Protein AF-A0A167G096-F1 (afdb_monomer)

Radius of gyration: 38.04 Å; Cα contacts (8 Å, |Δi|>4): 202; chains: 1; bounding box: 80×84×136 Å

Foldseek 3Di:
DVQVVLQVLLCQFAVPVPDDDDPQLSVQLVVLLVLCVVLPVPDDPQLVQQSSNLSSQVSCVVCCVPPVGDGTDCPPGSDDPVSSVVVNVVSCVSPDDVVPPDDPDPDDDDDDDDDDDDDDDDDDDDDDDDDDDDDDDDDDDDDDDDDDDDDDDDDDDDDDDDDDPDDDPPQDDDDPLADDLVLLVVLCVLVVFDPLLSVQLVVQLVVCVSVDPQSLLLSLLSSLLSCCLQPVVVCVPVVVSSVSSVVSSPPSRVDDPVSNVVSVVVNCVVPVPPPSSVVSNVVVVCPDPVCPVVPPQDDDPPRPQDLVNDCPRPVNVVVVVVVVVVVVVVVVVVPPPPPPPDDDDD

Secondary structure (DSSP, 8-state):
-HHHHHHHHHHHH-TTTTT---HHHHHHHHHHHHHHHHH-----HHHHTTHHHHHHHHHHHHHHHHH-PPPPP-TT-SS-HHHHHHHHHHHHHHSPPTT--------PPPP-PPPPPPP-------------------------------------------PPPP------PPPTTSPPHHHHHHHHHHTT--HHHHHHHHHHHHHHTTT-S-HHHHHHHHHHHHHHHH-GGGGGGHHHHHHHHHHHHGGGG---HHHHHHHHHHHHHHHTT-HHHHHHHHHHT---GGGGGGGGGS--TT--S-GGGSTTSHHHHHHHHHHHHHHHHHHHHHHS--TTS-----

Nearest PDB structures (foldseek):
  7tjk-assembly1_F  TM=3.534E-01  e=2.400E-06  Saccharomyces cerevisiae
  7tjj-assembly1_F  TM=3.561E-01  e=3.192E-06  Saccharomyces cerevisiae
  7tjf-assembly1_F  TM=5.694E-01  e=1.141E-02  Saccharomyces cerevisiae
  9bcx-assembly1_G  TM=5.633E-01  e=5.482E-02  Saccharomyces cerevisiae
  7nvu-assembly1_M  TM=3.823E-01  e=3.930E-02  Homo sapiens

pLDDT: mean 76.23, std 21.03, range [33.97, 97.44]

Sequence (346 aa):
MTSKVLENALEGLLPSVYPQFPKELISLSNSLLSQSKANVSSLKPDEEIARMTLCCHLAIERLTDSFNFPPPSTKKVPVPPKVYQNLLRLFRNALPRRGSASPVKLSAPSTPTKRPSPLKRAHLPDREGSPTPQRKKLNLNEGTRSDEGEDLNDVKSNTQGKATPSPVKRRGLAKETDPTPNDLHRIADGLQISDHAKNAVAFGYKKYNNLVKDRWGLLCGLFYVVCSRAHPELLVNQRRLENNIMSYAGDYSRMNDDKMAEWIIWADKIVADQSWIRDITVSIKRRPIGDSLRRKHSSGIGNMITFGFTFTSNRRIQMFEEWKSSIMKKIEEHKRPDSSETANDK

Mean predicted aligned error: 21.37 Å

Structure (mmCIF, N/CA/C/O backbone):
data_AF-A0A167G096-F1
#
_entry.id   AF-A0A167G096-F1
#
loop_
_atom_site.group_PDB
_atom_site.id
_atom_site.type_symbol
_atom_site.label_atom_id
_atom_site.label_alt_id
_atom_site.label_comp_id
_atom_site.label_asym_id
_atom_site.label_entity_id
_atom_site.label_seq_id
_atom_site.pdbx_PDB_ins_code
_atom_site.Cartn_x
_atom_site.Cartn_y
_atom_site.Cartn_z
_atom_site.occupancy
_atom_site.B_iso_or_equiv
_atom_site.auth_seq_id
_atom_site.auth_comp_id
_atom_site.auth_asym_id
_atom_site.auth_atom_id
_atom_site.pdbx_PDB_model_num
ATOM 1 N N . MET A 1 1 ? -35.420 -8.714 30.524 1.00 47.91 1 MET A N 1
ATOM 2 C CA . MET A 1 1 ? -35.183 -7.269 30.285 1.00 47.91 1 MET A CA 1
ATOM 3 C C . MET A 1 1 ? -34.378 -6.961 29.015 1.00 47.91 1 MET A C 1
ATOM 5 O O . MET A 1 1 ? -34.479 -5.841 28.540 1.00 47.91 1 MET A O 1
ATOM 9 N N . THR A 1 2 ? -33.620 -7.895 28.421 1.00 62.81 2 THR A N 1
ATOM 10 C CA . THR A 1 2 ? -32.810 -7.611 27.214 1.00 62.81 2 THR A CA 1
ATOM 11 C C . THR A 1 2 ? -33.601 -7.421 25.913 1.00 62.81 2 THR A C 1
ATOM 13 O O . THR A 1 2 ? -33.104 -6.731 25.029 1.00 62.81 2 THR A O 1
ATOM 16 N N . SER A 1 3 ? -34.809 -7.987 25.783 1.00 74.62 3 SER A N 1
ATOM 17 C CA . SER A 1 3 ? -35.587 -7.973 24.529 1.00 74.62 3 SER A CA 1
ATOM 18 C C . SER A 1 3 ? -35.922 -6.565 24.032 1.00 74.62 3 SER A C 1
ATOM 20 O O . SER A 1 3 ? -35.535 -6.227 22.922 1.00 74.62 3 SER A O 1
ATOM 22 N N . LYS A 1 4 ? -36.516 -5.705 24.872 1.00 83.00 4 LYS A N 1
ATOM 23 C CA . LYS A 1 4 ? -36.890 -4.329 24.483 1.00 83.00 4 LYS A CA 1
ATOM 24 C C . LYS A 1 4 ? -35.694 -3.491 24.008 1.00 83.00 4 LYS A C 1
ATOM 26 O O . LYS A 1 4 ? -35.790 -2.757 23.035 1.00 83.00 4 LYS A O 1
ATOM 31 N N . VAL A 1 5 ? -34.536 -3.623 24.662 1.00 86.25 5 VAL A N 1
ATOM 32 C CA . VAL A 1 5 ? -33.305 -2.907 24.261 1.00 86.25 5 VAL A CA 1
ATOM 33 C C . VAL A 1 5 ? -32.787 -3.405 22.905 1.00 86.25 5 VAL A C 1
ATOM 35 O O . VAL A 1 5 ? -32.247 -2.631 22.117 1.00 86.25 5 VAL A O 1
ATOM 38 N N . LEU A 1 6 ? -32.963 -4.697 22.626 1.00 89.31 6 LEU A N 1
ATOM 39 C CA . LEU A 1 6 ? -32.588 -5.328 21.364 1.00 89.31 6 LEU A CA 1
ATOM 40 C C . LEU A 1 6 ? -33.563 -4.952 20.235 1.00 89.31 6 LEU A C 1
ATOM 42 O O . LEU A 1 6 ? -33.116 -4.646 19.134 1.00 89.31 6 LEU A O 1
ATOM 46 N N . GLU A 1 7 ? -34.866 -4.895 20.512 1.00 88.75 7 GLU A N 1
ATOM 47 C CA . GLU A 1 7 ? -35.903 -4.412 19.587 1.00 88.75 7 GLU A CA 1
ATOM 48 C C . GLU A 1 7 ? -35.640 -2.956 19.164 1.00 88.75 7 GLU A C 1
ATOM 50 O O . GLU A 1 7 ? -35.588 -2.680 17.968 1.00 88.75 7 GLU A O 1
ATOM 55 N N . ASN A 1 8 ? -35.322 -2.060 20.108 1.00 89.12 8 ASN A N 1
ATOM 56 C CA . ASN A 1 8 ? -34.920 -0.678 19.802 1.00 89.12 8 ASN A CA 1
ATOM 57 C C . ASN A 1 8 ? -33.652 -0.614 18.919 1.00 89.12 8 ASN A C 1
ATOM 59 O O . ASN A 1 8 ? -33.522 0.247 18.046 1.00 89.12 8 ASN A O 1
ATOM 63 N N . ALA A 1 9 ? -32.693 -1.526 19.127 1.00 89.75 9 ALA A N 1
ATOM 64 C CA . ALA A 1 9 ? -31.489 -1.612 18.298 1.00 89.75 9 ALA A CA 1
ATOM 65 C C . ALA A 1 9 ? -31.781 -2.153 16.884 1.00 89.75 9 ALA A C 1
ATOM 67 O O . ALA A 1 9 ? -31.138 -1.718 15.928 1.00 89.75 9 ALA A O 1
ATOM 68 N N . LEU A 1 10 ? -32.751 -3.064 16.738 1.00 90.38 10 LEU A N 1
ATOM 69 C CA . LEU A 1 10 ? -33.236 -3.551 15.443 1.00 90.38 10 LEU A CA 1
ATOM 70 C C . LEU A 1 10 ? -34.020 -2.472 14.687 1.00 90.38 10 LEU A C 1
ATOM 72 O O . LEU A 1 10 ? -33.768 -2.286 13.501 1.00 90.38 10 LEU A O 1
ATOM 76 N N . GLU A 1 11 ? -34.884 -1.708 15.358 1.00 90.00 11 GLU A N 1
ATOM 77 C CA . GLU A 1 11 ? -35.600 -0.557 14.781 1.00 90.00 11 GLU A CA 1
ATOM 78 C C . GLU A 1 11 ? -34.628 0.485 14.200 1.00 90.00 11 GLU A C 1
ATOM 80 O O . GLU A 1 11 ? -34.844 1.030 13.117 1.00 90.00 11 GLU A O 1
ATOM 85 N N . GLY A 1 12 ? -33.496 0.713 14.876 1.00 86.94 12 GLY A N 1
ATOM 86 C CA . GLY A 1 12 ? -32.440 1.596 14.383 1.00 86.94 12 GLY A CA 1
ATOM 87 C C . GLY A 1 12 ? -31.763 1.133 13.084 1.00 86.94 12 GLY A C 1
ATOM 88 O O . GLY A 1 12 ? -31.284 1.979 12.326 1.00 86.94 12 GLY A O 1
ATOM 89 N N . LEU A 1 13 ? -31.735 -0.180 12.821 1.00 89.50 13 LEU A N 1
ATOM 90 C CA . LEU A 1 13 ? -31.113 -0.799 11.641 1.00 89.50 13 LEU A CA 1
ATOM 91 C C . LEU A 1 13 ? -32.116 -1.073 10.507 1.00 89.50 13 LEU A C 1
ATOM 93 O O . LEU A 1 13 ? -31.768 -0.904 9.339 1.00 89.50 13 LEU A O 1
ATOM 97 N N . LEU A 1 14 ? -33.339 -1.491 10.846 1.00 88.25 14 LEU A N 1
ATOM 98 C CA . LEU A 1 14 ? -34.411 -1.906 9.933 1.00 88.25 14 LEU A CA 1
ATOM 99 C C . LEU A 1 14 ? -35.733 -1.170 10.242 1.00 88.25 14 LEU A C 1
ATOM 101 O O . LEU A 1 14 ? -36.733 -1.811 10.578 1.00 88.25 14 LEU A O 1
ATOM 105 N N . PRO A 1 15 ? -35.785 0.168 10.094 1.00 83.94 15 PRO A N 1
ATOM 106 C CA . PRO A 1 15 ? -37.003 0.938 10.357 1.00 83.94 15 PRO A CA 1
ATOM 107 C C . PRO A 1 15 ? -38.172 0.562 9.429 1.00 83.94 15 PRO A C 1
ATOM 109 O O . PRO A 1 15 ? -39.320 0.812 9.770 1.00 83.94 15 PRO A O 1
ATOM 112 N N . SER A 1 16 ? -37.902 -0.059 8.275 1.00 80.81 16 SER A N 1
ATOM 113 C CA . SER A 1 16 ? -38.911 -0.518 7.310 1.00 80.81 16 SER A CA 1
ATOM 114 C C . SER A 1 16 ? -39.564 -1.868 7.644 1.00 80.81 16 SER A C 1
ATOM 116 O O . SER A 1 16 ? -40.521 -2.242 6.977 1.00 80.81 16 SER A O 1
ATOM 118 N N . VAL A 1 17 ? -39.043 -2.613 8.628 1.00 76.62 17 VAL A N 1
ATOM 119 C CA . VAL A 1 17 ? -39.556 -3.942 9.044 1.00 76.62 17 VAL A CA 1
ATOM 120 C C . VAL A 1 17 ? -40.306 -3.861 10.389 1.00 76.62 17 VAL A C 1
ATOM 122 O O . VAL A 1 17 ? -40.983 -4.797 10.809 1.00 76.62 17 VAL A O 1
ATOM 125 N N . TYR A 1 18 ? -40.217 -2.717 11.066 1.00 73.25 18 TYR A N 1
ATOM 126 C CA . TYR A 1 18 ? -41.012 -2.382 12.245 1.00 73.25 18 TYR A CA 1
ATOM 127 C C . TYR A 1 18 ? -42.517 -2.336 11.875 1.00 73.25 18 TYR A C 1
ATOM 129 O O . TYR A 1 18 ? -42.832 -1.836 10.794 1.00 73.25 18 TYR A O 1
ATOM 137 N N . PRO A 1 19 ? -43.465 -2.835 12.704 1.00 67.50 19 PRO A N 1
ATOM 138 C CA . PRO A 1 19 ? -43.372 -3.028 14.158 1.00 67.50 19 PRO A CA 1
ATOM 139 C C . PRO A 1 19 ? -43.146 -4.461 14.671 1.00 67.50 19 PRO A C 1
ATOM 141 O O . PRO A 1 19 ? -43.091 -4.645 15.884 1.00 67.50 19 PRO A O 1
ATOM 144 N N . GLN A 1 20 ? -43.038 -5.485 13.816 1.00 79.25 20 GLN A N 1
ATOM 145 C CA . GLN A 1 20 ? -42.926 -6.880 14.275 1.00 79.25 20 GLN A CA 1
ATOM 146 C C . GLN A 1 20 ? -41.722 -7.600 13.660 1.00 79.25 20 GLN A C 1
ATOM 148 O O . GLN A 1 20 ? -41.760 -8.068 12.525 1.00 79.25 20 GLN A O 1
ATOM 153 N N . PHE A 1 21 ? -40.653 -7.746 14.447 1.00 84.88 21 PHE A N 1
ATOM 154 C CA . PHE A 1 21 ? -39.490 -8.539 14.053 1.00 84.88 21 PHE A CA 1
ATOM 155 C C . PHE A 1 21 ? -39.750 -10.046 14.235 1.00 84.88 21 PHE A C 1
ATOM 157 O O . PHE A 1 21 ? -40.292 -10.449 15.270 1.00 84.88 21 PHE A O 1
ATOM 164 N N . PRO A 1 22 ? -39.312 -10.912 13.298 1.00 88.25 22 PRO A N 1
ATOM 165 C CA . PRO A 1 22 ? -39.408 -12.359 13.466 1.00 88.25 22 PRO A CA 1
ATOM 166 C C . PRO A 1 22 ? -38.726 -12.840 14.755 1.00 88.25 22 PRO A C 1
ATOM 168 O O . PRO A 1 22 ? -37.596 -12.450 15.063 1.00 88.25 22 PRO A O 1
ATOM 171 N N . LYS A 1 23 ? -39.382 -13.747 15.492 1.00 88.56 23 LYS A N 1
ATOM 172 C CA . LYS A 1 23 ? -38.855 -14.306 16.755 1.00 88.56 23 LYS A CA 1
ATOM 173 C C . LYS A 1 23 ? -37.476 -14.957 16.577 1.00 88.56 23 LYS A C 1
ATOM 175 O O . LYS A 1 23 ? -36.647 -14.903 17.483 1.00 88.56 23 LYS A O 1
ATOM 180 N N . GLU A 1 24 ? -37.207 -15.516 15.398 1.00 90.75 24 GLU A N 1
ATOM 181 C CA . GLU A 1 24 ? -35.908 -16.082 15.020 1.00 90.75 24 GLU A CA 1
ATOM 182 C C . GLU A 1 24 ? -34.786 -15.036 14.996 1.00 90.75 24 GLU A C 1
ATOM 184 O O . GLU A 1 24 ? -33.708 -15.290 15.531 1.00 90.75 24 GLU A O 1
ATOM 189 N N . LEU A 1 25 ? -35.046 -13.836 14.462 1.00 91.44 25 LEU A N 1
ATOM 190 C CA . LEU A 1 25 ? -34.079 -12.736 14.423 1.00 91.44 25 LEU A CA 1
ATOM 191 C C . LEU A 1 25 ? -33.728 -12.255 15.839 1.00 91.44 25 LEU A C 1
ATOM 193 O O . LEU A 1 25 ? -32.553 -12.052 16.155 1.00 91.44 25 LEU A O 1
ATOM 197 N N . ILE A 1 26 ? -34.732 -12.137 16.713 1.00 91.94 26 ILE A N 1
ATOM 198 C CA . ILE A 1 26 ? -34.551 -11.782 18.130 1.00 91.94 26 ILE A CA 1
ATOM 199 C C . ILE A 1 26 ? -33.756 -12.877 18.864 1.00 91.94 26 ILE A C 1
ATOM 201 O O . ILE A 1 26 ? -32.821 -12.575 19.611 1.00 91.94 26 ILE A O 1
ATOM 205 N N . SER A 1 27 ? -34.081 -14.153 18.632 1.00 92.81 27 SER A N 1
ATOM 206 C CA . SER A 1 27 ? -33.383 -15.303 19.226 1.00 92.81 27 SER A CA 1
ATOM 207 C C . SER A 1 27 ? -31.914 -15.377 18.783 1.00 92.81 27 SER A C 1
ATOM 209 O O . SER A 1 27 ? -31.007 -15.454 19.619 1.00 92.81 27 SER A O 1
ATOM 211 N N . LEU A 1 28 ? -31.652 -15.251 17.477 1.00 92.88 28 LEU A N 1
ATOM 212 C CA . LEU A 1 28 ? -30.303 -15.248 16.911 1.00 92.88 28 LEU A CA 1
ATOM 213 C C . LEU A 1 28 ? -29.471 -14.072 17.438 1.00 92.88 28 LEU A C 1
ATOM 215 O O . LEU A 1 28 ? -28.319 -14.269 17.828 1.00 92.88 28 LEU A O 1
ATOM 219 N N . SER A 1 29 ? -30.056 -12.875 17.511 1.00 94.25 29 SER A N 1
ATOM 220 C CA . SER A 1 29 ? -29.389 -11.675 18.033 1.00 94.25 29 SER A CA 1
ATOM 221 C C . SER A 1 29 ? -28.999 -11.832 19.509 1.00 94.25 29 SER A C 1
ATOM 223 O O . SER A 1 29 ? -27.863 -11.524 19.874 1.00 94.25 29 SER A O 1
ATOM 225 N N . ASN A 1 30 ? -29.881 -12.390 20.352 1.00 94.06 30 ASN A N 1
ATOM 226 C CA . ASN A 1 30 ? -29.552 -12.723 21.746 1.00 94.06 30 ASN A CA 1
ATOM 227 C C . ASN A 1 30 ? -28.445 -13.791 21.838 1.00 94.06 30 ASN A C 1
ATOM 229 O O . ASN A 1 30 ? -27.534 -13.670 22.659 1.00 94.06 30 ASN A O 1
ATOM 233 N N . SER A 1 31 ? -28.485 -14.821 20.986 1.00 93.94 31 SER A N 1
ATOM 234 C CA . SER A 1 31 ? -27.456 -15.868 20.951 1.00 93.94 31 SER A CA 1
ATOM 235 C C . SER A 1 31 ? -26.079 -15.306 20.574 1.00 93.94 31 SER A C 1
ATOM 237 O O . SER A 1 31 ? -25.082 -15.621 21.229 1.00 93.94 31 SER A O 1
ATOM 239 N N . LEU A 1 32 ? -26.020 -14.430 19.565 1.00 94.94 32 LEU A N 1
ATOM 240 C CA . LEU A 1 32 ? -24.797 -13.738 19.153 1.00 94.94 32 LEU A CA 1
ATOM 241 C C . LEU A 1 32 ? -24.290 -12.776 20.229 1.00 94.94 32 LEU A C 1
ATOM 243 O O . LEU A 1 32 ? -23.089 -12.754 20.490 1.00 94.94 32 LEU A O 1
ATOM 247 N N . LEU A 1 33 ? -25.179 -12.041 20.905 1.00 94.94 33 LEU A N 1
ATOM 248 C CA . LEU A 1 33 ? -24.806 -11.161 22.011 1.00 94.94 33 LEU A CA 1
ATOM 249 C C . LEU A 1 33 ? -24.127 -11.941 23.143 1.00 94.94 33 LEU A C 1
ATOM 251 O O . LEU A 1 33 ? -23.044 -11.549 23.583 1.00 94.94 33 LEU A O 1
ATOM 255 N N . SER A 1 34 ? -24.718 -13.059 23.571 1.00 93.56 34 SER A N 1
ATOM 256 C CA . SER A 1 34 ? -24.151 -13.926 24.610 1.00 93.56 34 SER A CA 1
ATOM 257 C C . SER A 1 34 ? -22.797 -14.512 24.198 1.00 93.56 34 SER A C 1
ATOM 259 O O . SER A 1 34 ? -21.844 -14.439 24.971 1.00 93.56 34 SER A O 1
ATOM 261 N N . GLN A 1 35 ? -22.668 -15.007 22.961 1.00 94.62 35 GLN A N 1
ATOM 262 C CA . GLN A 1 35 ? -21.388 -15.497 22.428 1.00 94.62 35 GLN A CA 1
ATOM 263 C C . GLN A 1 35 ? -20.332 -14.383 22.337 1.00 94.62 35 GLN A C 1
ATOM 265 O O . GLN A 1 35 ? -19.160 -14.616 22.634 1.00 94.62 35 GLN A O 1
ATOM 270 N N . SER A 1 36 ? -20.730 -13.155 21.981 1.00 95.50 36 SER A N 1
ATOM 271 C CA . SER A 1 36 ? -19.802 -12.025 21.860 1.00 95.50 36 SER A CA 1
ATOM 272 C C . SER A 1 36 ? -19.111 -11.697 23.183 1.00 95.50 36 SER A C 1
ATOM 274 O O . SER A 1 36 ? -17.942 -11.326 23.170 1.00 95.50 36 SER A O 1
ATOM 276 N N . LYS A 1 37 ? -19.794 -11.846 24.327 1.00 93.50 37 LYS A N 1
ATOM 277 C CA . LYS A 1 37 ? -19.218 -11.530 25.645 1.00 93.50 37 LYS A CA 1
ATOM 278 C C . LYS A 1 37 ? -18.050 -12.451 26.005 1.00 93.50 37 LYS A C 1
ATOM 280 O O . LYS A 1 37 ? -17.101 -11.995 26.631 1.00 93.50 37 LYS A O 1
ATOM 285 N N . ALA A 1 38 ? -18.103 -13.713 25.574 1.00 92.19 38 ALA A N 1
ATOM 286 C CA . ALA A 1 38 ? -17.019 -14.675 25.762 1.00 92.19 38 ALA A CA 1
ATOM 287 C C . ALA A 1 38 ? -15.916 -14.527 24.698 1.00 92.19 38 ALA A C 1
ATOM 289 O O . ALA A 1 38 ? -14.737 -14.467 25.035 1.00 92.19 38 ALA A O 1
ATOM 290 N N . ASN A 1 39 ? -16.292 -14.429 23.417 1.00 92.06 39 ASN A N 1
ATOM 291 C CA . ASN A 1 39 ? -15.338 -14.464 22.299 1.00 92.06 39 ASN A CA 1
ATOM 292 C C . ASN A 1 39 ? -14.700 -13.099 21.977 1.00 92.06 39 ASN A C 1
ATOM 294 O O . ASN A 1 39 ? -13.680 -13.036 21.297 1.00 92.06 39 ASN A O 1
ATOM 298 N N . VAL A 1 40 ? -15.317 -12.003 22.424 1.00 92.25 40 VAL A N 1
ATOM 299 C CA . VAL A 1 40 ? -14.900 -10.615 22.183 1.00 92.25 40 VAL A CA 1
ATOM 300 C C . VAL A 1 40 ? -14.951 -9.859 23.512 1.00 92.25 40 VAL A C 1
ATOM 302 O O . VAL A 1 40 ? -15.803 -9.000 23.736 1.00 92.25 40 VAL A O 1
ATOM 305 N N . SER A 1 41 ? -14.058 -10.215 24.433 1.00 85.25 41 SER A N 1
ATOM 306 C CA . SER A 1 41 ? -13.963 -9.610 25.771 1.00 85.25 41 SER A CA 1
ATOM 307 C C . SER A 1 41 ? -13.127 -8.321 25.814 1.00 85.25 41 SER A C 1
ATOM 309 O O . SER A 1 41 ? -13.200 -7.580 26.788 1.00 85.25 41 SER A O 1
ATOM 311 N N . SER A 1 42 ? -12.354 -8.020 24.765 1.00 86.81 42 SER A N 1
ATOM 312 C CA . SER A 1 42 ? -11.355 -6.939 24.740 1.00 86.81 42 SER A CA 1
ATOM 313 C C . SER A 1 42 ? -11.822 -5.648 24.040 1.00 86.81 42 SER A C 1
ATOM 315 O O . SER A 1 42 ? -11.060 -5.071 23.260 1.00 86.81 42 SER A O 1
ATOM 317 N N . LEU A 1 43 ? -13.070 -5.216 24.247 1.00 90.94 43 LEU A N 1
ATOM 318 C CA . LEU A 1 43 ? -13.562 -3.932 23.717 1.00 90.94 43 LEU A CA 1
ATOM 319 C C . LEU A 1 43 ? -13.279 -2.784 24.686 1.00 90.94 43 LEU A C 1
ATOM 321 O O . LEU A 1 43 ? -13.235 -2.977 25.901 1.00 90.94 43 LEU A O 1
ATOM 325 N N . LYS A 1 44 ? -13.119 -1.570 24.151 1.00 92.56 44 LYS A N 1
ATOM 326 C CA . LYS A 1 44 ? -13.103 -0.356 24.984 1.00 92.56 44 LYS A CA 1
ATOM 327 C C . LYS A 1 44 ? -14.517 -0.015 25.476 1.00 92.56 44 LYS A C 1
ATOM 329 O O . LYS A 1 44 ? -15.472 -0.346 24.775 1.00 92.56 44 LYS A O 1
ATOM 334 N N . PRO A 1 45 ? -14.678 0.724 26.591 1.00 92.06 45 PRO A N 1
ATOM 335 C CA . P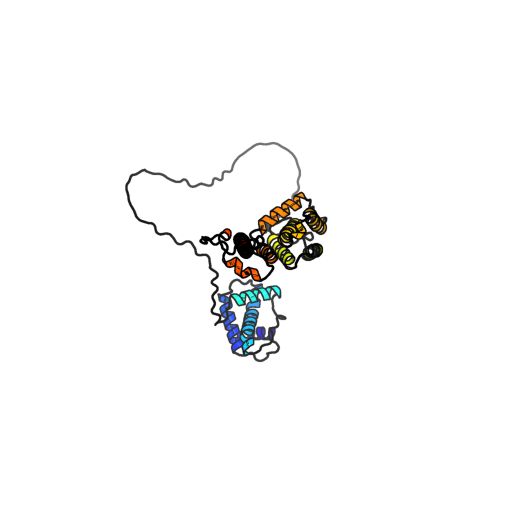RO A 1 45 ? -15.990 1.202 27.044 1.00 92.06 45 PRO A CA 1
ATOM 336 C C . PRO A 1 45 ? -16.791 1.924 25.943 1.00 92.06 45 PRO A C 1
ATOM 338 O O . PRO A 1 45 ? -17.960 1.617 25.730 1.00 92.06 45 PRO A O 1
ATOM 341 N N . ASP A 1 46 ? -16.129 2.784 25.163 1.00 90.00 46 ASP A N 1
ATOM 342 C CA . ASP A 1 46 ? -16.734 3.537 24.048 1.00 90.00 46 ASP A CA 1
ATOM 343 C C . ASP A 1 46 ? -17.128 2.657 22.842 1.00 90.00 46 ASP A C 1
ATOM 345 O O . ASP A 1 46 ? -17.870 3.083 21.961 1.00 90.00 46 ASP A O 1
ATOM 349 N N . GLU A 1 47 ? -16.605 1.431 22.765 1.00 93.06 47 GLU A N 1
ATOM 350 C CA . GLU A 1 47 ? -16.904 0.449 21.714 1.00 93.06 47 GLU A CA 1
ATOM 351 C C . GLU A 1 47 ? -17.975 -0.555 22.191 1.00 93.06 47 GLU A C 1
ATOM 353 O O . GLU A 1 47 ? -18.776 -1.047 21.393 1.00 93.06 47 GLU A O 1
ATOM 358 N N . GLU A 1 48 ? -18.032 -0.815 23.501 1.00 93.19 48 GLU A N 1
ATOM 359 C CA . GLU A 1 48 ? -18.967 -1.729 24.168 1.00 93.19 48 GLU A CA 1
ATOM 360 C C . GLU A 1 48 ? -20.434 -1.319 23.954 1.00 93.19 48 GLU A C 1
ATOM 362 O O . GLU A 1 48 ? -21.287 -2.175 23.707 1.00 93.19 48 GLU A O 1
ATOM 367 N N . ILE A 1 49 ? -20.721 -0.011 23.931 1.00 91.94 49 ILE A N 1
ATOM 368 C CA . ILE A 1 49 ? -22.060 0.539 23.644 1.00 91.94 49 ILE A CA 1
ATOM 369 C C . ILE A 1 49 ? -22.610 0.111 22.270 1.00 91.94 49 ILE A C 1
ATOM 371 O O . ILE A 1 49 ? -23.823 0.038 22.085 1.00 91.94 49 ILE A O 1
ATOM 375 N N . ALA A 1 50 ? -21.741 -0.222 21.308 1.00 93.75 50 ALA A N 1
ATOM 376 C CA . ALA A 1 50 ? -22.139 -0.671 19.974 1.00 93.75 50 ALA A CA 1
ATOM 377 C C . ALA A 1 50 ? -22.339 -2.195 19.866 1.00 93.75 50 ALA A C 1
ATOM 379 O O . ALA A 1 50 ? -22.872 -2.666 18.856 1.00 93.75 50 ALA A O 1
ATOM 380 N N . ARG A 1 51 ? -21.943 -2.984 20.881 1.00 94.56 51 ARG A N 1
ATOM 381 C CA . ARG A 1 51 ? -21.974 -4.462 20.861 1.00 94.56 51 ARG A CA 1
ATOM 382 C C . ARG A 1 51 ? -23.353 -5.017 20.500 1.00 94.56 51 ARG A C 1
ATOM 384 O O . ARG A 1 51 ? -23.439 -5.945 19.696 1.00 94.56 51 ARG A O 1
ATOM 391 N N . MET A 1 52 ? -24.423 -4.444 21.058 1.00 94.12 52 MET A N 1
ATOM 392 C CA . MET A 1 52 ? -25.806 -4.855 20.775 1.00 94.12 52 MET A CA 1
ATOM 393 C C . MET A 1 52 ? -26.142 -4.673 19.289 1.00 94.12 52 MET A C 1
ATOM 395 O O . MET A 1 52 ? -26.526 -5.627 18.612 1.00 94.12 52 MET A O 1
ATOM 399 N N . THR A 1 53 ? -25.929 -3.467 18.761 1.00 94.00 53 THR A N 1
ATOM 400 C CA . THR A 1 53 ? -26.207 -3.103 17.365 1.00 94.00 53 THR A CA 1
ATOM 401 C C . THR A 1 53 ? -25.359 -3.909 16.377 1.00 94.00 53 THR A C 1
ATOM 403 O O . THR A 1 53 ? -25.844 -4.279 15.312 1.00 94.00 53 THR A O 1
ATOM 406 N N . LEU A 1 54 ? -24.109 -4.235 16.724 1.00 95.12 54 LEU A N 1
ATOM 407 C CA . LEU A 1 54 ? -23.239 -5.113 15.932 1.00 95.12 54 LEU A CA 1
ATOM 408 C C . LEU A 1 54 ? -23.766 -6.556 15.875 1.00 95.12 54 LEU A C 1
ATOM 410 O O . LEU A 1 54 ? -23.802 -7.150 14.798 1.00 95.12 54 LEU A O 1
ATOM 414 N N . CYS A 1 55 ? -24.217 -7.111 17.005 1.00 94.81 55 CYS A N 1
ATOM 415 C CA . CYS A 1 55 ? -24.823 -8.448 17.040 1.00 94.81 55 CYS A CA 1
ATOM 416 C C . CYS A 1 55 ? -26.134 -8.502 16.243 1.00 94.81 55 CYS A C 1
ATOM 418 O O . CYS A 1 55 ? -26.362 -9.474 15.526 1.00 94.81 55 CYS A O 1
ATOM 420 N N . CYS A 1 56 ? -26.953 -7.448 16.316 1.00 94.19 56 CYS A N 1
ATOM 421 C CA . CYS A 1 56 ? -28.181 -7.319 15.529 1.00 94.19 56 CYS A CA 1
ATOM 422 C C . CYS A 1 56 ? -27.883 -7.239 14.022 1.00 94.19 56 CYS A C 1
ATOM 424 O O . CYS A 1 56 ? -28.472 -7.982 13.245 1.00 94.19 56 CYS A O 1
ATOM 426 N N . HIS A 1 57 ? -26.914 -6.415 13.602 1.00 94.75 57 HIS A N 1
ATOM 427 C CA . HIS A 1 57 ? -26.471 -6.331 12.202 1.00 94.75 57 HIS A CA 1
ATOM 428 C C . HIS A 1 57 ? -26.018 -7.698 11.674 1.00 94.75 57 HIS A C 1
ATOM 430 O O . HIS A 1 57 ? -26.444 -8.120 10.602 1.00 94.75 57 HIS A O 1
ATOM 436 N N . LEU A 1 58 ? -25.198 -8.419 12.446 1.00 94.56 58 LEU A N 1
ATOM 437 C CA . LEU A 1 58 ? -24.710 -9.745 12.066 1.00 94.56 58 LEU A CA 1
ATOM 438 C C . LEU A 1 58 ? -25.828 -10.805 12.041 1.00 94.56 58 LEU A C 1
ATOM 440 O O . LEU A 1 58 ? -25.747 -11.757 11.268 1.00 94.56 58 LEU A O 1
ATOM 444 N N . ALA A 1 59 ? -26.870 -10.662 12.866 1.00 93.75 59 ALA A N 1
ATOM 445 C CA . ALA A 1 59 ? -28.052 -11.520 12.814 1.00 93.75 59 ALA A CA 1
ATOM 446 C C . ALA A 1 59 ? -28.879 -11.270 11.543 1.00 93.75 59 ALA A C 1
ATOM 448 O O . ALA A 1 59 ? -29.270 -12.235 10.890 1.00 93.75 59 ALA A O 1
ATOM 449 N N . ILE A 1 60 ? -29.077 -9.999 11.168 1.00 92.88 60 ILE A N 1
ATOM 450 C CA . ILE A 1 60 ? -29.745 -9.598 9.920 1.00 92.88 60 ILE A CA 1
ATOM 451 C C . ILE A 1 60 ? -28.981 -10.174 8.724 1.00 92.88 60 ILE A C 1
ATOM 453 O O . ILE A 1 60 ? -29.560 -10.942 7.968 1.00 92.88 60 ILE A O 1
ATOM 457 N N . GLU A 1 61 ? -27.673 -9.910 8.619 1.00 92.50 61 GLU A N 1
ATOM 458 C CA . GLU A 1 61 ? -26.798 -10.392 7.533 1.00 92.50 61 GLU A CA 1
ATOM 459 C C . GLU A 1 61 ? -26.854 -11.920 7.345 1.00 92.50 61 GLU A C 1
ATOM 461 O O . GLU A 1 61 ? -26.755 -12.423 6.232 1.00 92.50 61 GLU A O 1
ATOM 466 N N . ARG A 1 62 ? -27.045 -12.683 8.430 1.00 91.94 62 ARG A N 1
ATOM 467 C CA . ARG A 1 62 ? -27.161 -14.152 8.386 1.00 91.94 62 ARG A CA 1
ATOM 468 C C . ARG A 1 62 ? -28.538 -14.669 7.978 1.00 91.94 62 ARG A C 1
ATOM 470 O O . ARG A 1 62 ? -28.622 -15.853 7.649 1.00 91.94 62 ARG A O 1
ATOM 477 N N . LEU A 1 63 ? -29.574 -13.841 8.082 1.00 90.06 63 LEU A N 1
ATOM 478 C CA . LEU A 1 63 ? -30.974 -14.169 7.802 1.00 90.06 63 LEU A CA 1
ATOM 479 C C . LEU A 1 63 ? -31.517 -13.443 6.560 1.00 90.06 63 LEU A C 1
ATOM 481 O O . LEU A 1 63 ? -32.641 -13.724 6.149 1.00 90.06 63 LEU A O 1
ATOM 485 N N . THR A 1 64 ? -30.727 -12.562 5.934 1.00 89.06 64 THR A N 1
ATOM 486 C CA . THR A 1 64 ? -31.044 -11.919 4.650 1.00 89.06 64 THR A CA 1
ATOM 487 C C . THR A 1 64 ? -31.436 -12.953 3.594 1.00 89.06 64 THR A C 1
ATOM 489 O O . THR A 1 64 ? -32.469 -12.777 2.960 1.00 89.06 64 THR A O 1
ATOM 492 N N . ASP A 1 65 ? -30.702 -14.067 3.484 1.00 82.62 65 ASP A N 1
ATOM 493 C CA . ASP A 1 65 ? -31.006 -15.161 2.543 1.00 82.62 65 ASP A CA 1
ATOM 494 C C . ASP A 1 65 ? -32.401 -15.785 2.760 1.00 82.62 65 ASP A C 1
ATOM 496 O O . ASP A 1 65 ? -33.019 -16.270 1.818 1.00 82.62 65 ASP A O 1
ATOM 500 N N . SER A 1 66 ? -32.883 -15.817 4.009 1.00 85.69 66 SER A N 1
ATOM 501 C CA . SER A 1 66 ? -34.106 -16.534 4.405 1.00 85.69 66 SER A CA 1
ATOM 502 C C . SER A 1 66 ? -35.352 -15.648 4.430 1.00 85.69 66 SER A C 1
ATOM 504 O O . SER A 1 66 ? -36.449 -16.137 4.183 1.00 85.69 66 SER A O 1
ATOM 506 N N . PHE A 1 67 ? -35.191 -14.358 4.735 1.00 84.31 67 PHE A N 1
ATOM 507 C CA . PHE A 1 67 ? -36.297 -13.410 4.932 1.00 84.31 67 PHE A CA 1
ATOM 508 C C . PHE A 1 67 ? -36.239 -12.184 4.004 1.00 84.31 67 PHE A C 1
ATOM 510 O O . PHE A 1 67 ? -37.079 -11.296 4.121 1.00 84.31 67 PHE A O 1
ATOM 517 N N . ASN A 1 68 ? -35.258 -12.118 3.095 1.00 83.88 68 ASN A N 1
ATOM 518 C CA . ASN A 1 68 ? -35.050 -11.026 2.137 1.00 83.88 68 ASN A CA 1
ATOM 519 C C . ASN A 1 68 ? -35.043 -9.624 2.788 1.00 83.88 68 ASN A C 1
ATOM 521 O O . ASN A 1 68 ? -35.675 -8.680 2.311 1.00 83.88 68 ASN A O 1
ATOM 525 N N . PHE A 1 69 ? -34.354 -9.493 3.929 1.00 85.69 69 PHE A N 1
ATOM 526 C CA . PHE A 1 69 ? -34.255 -8.218 4.643 1.00 85.69 69 PHE A CA 1
ATOM 527 C C . PHE A 1 69 ? -33.507 -7.157 3.817 1.00 85.69 69 PHE A C 1
ATOM 529 O O . PHE A 1 69 ? -32.469 -7.470 3.225 1.00 85.69 69 PHE A O 1
ATOM 536 N N . PRO A 1 70 ? -33.949 -5.884 3.836 1.00 83.31 70 PRO A N 1
ATOM 537 C CA . PRO A 1 70 ? -33.213 -4.803 3.193 1.00 83.31 70 PRO A CA 1
ATOM 538 C C . PRO A 1 70 ? -31.866 -4.547 3.901 1.00 83.31 70 PRO A C 1
ATOM 540 O O . PRO A 1 70 ? -31.706 -4.901 5.074 1.00 83.31 70 PRO A O 1
ATOM 543 N N . PRO A 1 71 ? -30.889 -3.906 3.228 1.00 83.56 71 PRO A N 1
ATOM 544 C CA . PRO A 1 71 ? -29.581 -3.631 3.817 1.00 83.56 71 PRO A CA 1
ATOM 545 C C . PRO A 1 71 ? -29.680 -2.828 5.132 1.00 83.56 71 PRO A C 1
ATOM 547 O O . PRO A 1 71 ? -30.337 -1.783 5.154 1.00 83.56 71 PRO A O 1
ATOM 550 N N . PRO A 1 72 ? -29.020 -3.263 6.224 1.00 85.44 72 PRO A N 1
ATOM 551 C CA . PRO A 1 72 ? -29.133 -2.614 7.529 1.00 85.44 72 PRO A CA 1
ATOM 552 C C . PRO A 1 72 ? -28.545 -1.195 7.523 1.00 85.44 72 PRO A C 1
ATOM 554 O O . PRO A 1 72 ? -27.385 -0.971 7.166 1.00 85.44 72 PRO A O 1
ATOM 557 N N . SER A 1 73 ? -29.340 -0.225 7.973 1.00 82.44 73 SER A N 1
ATOM 558 C CA . SER A 1 73 ? -28.978 1.193 7.992 1.00 82.44 73 SER A CA 1
ATOM 559 C C . SER A 1 73 ? -28.018 1.522 9.135 1.00 82.44 73 SER A C 1
ATOM 561 O O . SER A 1 73 ? -28.344 1.371 10.307 1.00 82.44 73 SER A O 1
ATOM 563 N N . THR A 1 74 ? -26.837 2.054 8.820 1.00 82.19 74 THR A N 1
ATOM 564 C CA . THR A 1 74 ? -25.826 2.433 9.827 1.00 82.19 74 THR A CA 1
ATOM 565 C C . THR A 1 74 ? -25.978 3.864 10.361 1.00 82.19 74 THR A C 1
ATOM 567 O O . THR A 1 74 ? -25.123 4.333 11.109 1.00 82.19 74 THR A O 1
ATOM 570 N N . LYS A 1 75 ? -27.064 4.575 10.013 1.00 77.69 75 LYS A N 1
ATOM 571 C CA . LYS A 1 75 ? -27.243 6.010 10.323 1.00 77.69 75 LYS A CA 1
ATOM 572 C C . LYS A 1 75 ? -27.407 6.331 11.818 1.00 77.69 75 LYS A C 1
ATOM 574 O O . LYS A 1 75 ? -26.980 7.398 12.239 1.00 77.69 75 LYS A O 1
ATOM 579 N N . LYS A 1 76 ? -28.023 5.440 12.608 1.00 77.56 76 LYS A N 1
ATOM 580 C CA . LYS A 1 76 ? -28.312 5.637 14.051 1.00 77.56 76 LYS A CA 1
A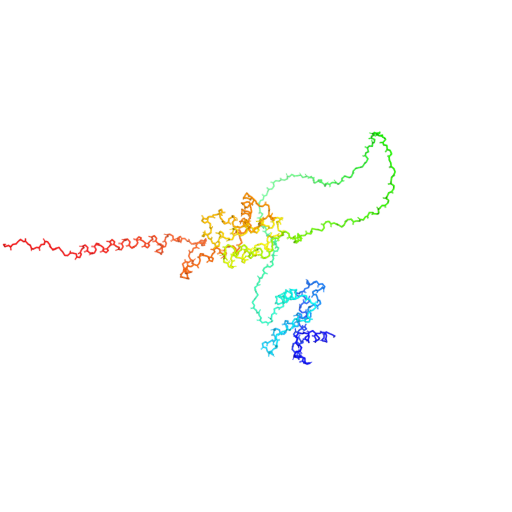TOM 581 C C . LYS A 1 76 ? -27.292 4.954 14.988 1.00 77.56 76 LYS A C 1
ATOM 583 O O . LYS A 1 76 ? -27.582 4.710 16.155 1.00 77.56 76 LYS A O 1
ATOM 588 N N . VAL A 1 77 ? -26.117 4.577 14.484 1.00 82.44 77 VAL A N 1
ATOM 589 C CA . VAL A 1 77 ? -25.111 3.818 15.249 1.00 82.44 77 VAL A CA 1
ATOM 590 C C . VAL A 1 77 ? -24.362 4.736 16.238 1.00 82.44 77 VAL A C 1
ATOM 592 O O . VAL A 1 77 ? -23.900 5.796 15.823 1.00 82.44 77 VAL A O 1
ATOM 595 N N . PRO A 1 78 ? -24.155 4.337 17.512 1.00 82.12 78 PRO A N 1
ATOM 596 C CA . PRO A 1 78 ? -23.549 5.192 18.548 1.00 82.12 78 PRO A CA 1
ATOM 597 C C . PRO A 1 78 ? -22.019 5.368 18.443 1.00 82.12 78 PRO A C 1
ATOM 599 O O . PRO A 1 78 ? -21.405 5.935 19.340 1.00 82.12 78 PRO A O 1
ATOM 602 N N . VAL A 1 79 ? -21.380 4.870 17.379 1.00 89.56 79 VAL A N 1
ATOM 603 C CA . VAL A 1 79 ? -19.921 4.918 17.174 1.00 89.56 79 VAL A CA 1
ATOM 604 C C . VAL A 1 79 ? -19.573 5.387 15.756 1.00 89.56 79 VAL A C 1
ATOM 606 O O . VAL A 1 79 ? -20.337 5.122 14.825 1.00 89.56 79 VAL A O 1
ATOM 609 N N . PRO A 1 80 ? -18.408 6.034 15.539 1.00 90.25 80 PRO A N 1
ATOM 610 C CA . PRO A 1 80 ? -18.024 6.540 14.222 1.00 90.25 80 PRO A CA 1
ATOM 611 C C . PRO A 1 80 ? -17.996 5.441 13.139 1.00 90.25 80 PRO A C 1
ATOM 613 O O . PRO A 1 80 ? -17.512 4.337 13.413 1.00 90.25 80 PRO A O 1
ATOM 616 N N . PRO A 1 81 ? -18.389 5.722 11.877 1.00 89.31 81 PRO A N 1
ATOM 617 C CA . PRO A 1 81 ? -18.530 4.694 10.834 1.00 89.31 81 PRO A CA 1
ATOM 618 C C . PRO A 1 81 ? -17.278 3.831 10.598 1.00 89.31 81 PRO A C 1
ATOM 620 O O . PRO A 1 81 ? -17.379 2.618 10.415 1.00 89.31 81 PRO A O 1
ATOM 623 N N . LYS A 1 82 ? -16.079 4.431 10.667 1.00 90.69 82 LYS A N 1
ATOM 624 C CA . LYS A 1 82 ? -14.796 3.712 10.536 1.00 90.69 82 LYS A CA 1
ATOM 625 C C . LYS A 1 82 ? -14.531 2.750 11.703 1.00 90.69 82 LYS A C 1
ATOM 627 O O . LYS A 1 82 ? -13.913 1.705 11.504 1.00 90.69 82 LYS A O 1
ATOM 632 N N . VAL A 1 83 ? -14.976 3.090 12.913 1.00 92.62 83 VAL A N 1
ATOM 633 C CA . VAL A 1 83 ? -14.876 2.215 14.093 1.00 92.62 83 VAL A CA 1
ATOM 634 C C . VAL A 1 83 ? -15.882 1.076 13.951 1.00 92.62 83 VAL A C 1
ATOM 636 O O . VAL A 1 83 ? -15.495 -0.086 14.051 1.00 92.62 83 VAL A O 1
ATOM 639 N N . TYR A 1 84 ? -17.128 1.392 13.584 1.00 93.94 84 TYR A N 1
ATOM 640 C CA . TYR A 1 84 ? -18.181 0.403 13.353 1.00 93.94 84 TYR A CA 1
ATOM 641 C C . TYR A 1 84 ? -17.780 -0.679 12.341 1.00 93.94 84 TYR A C 1
ATOM 643 O O . TYR A 1 84 ? -17.894 -1.864 12.637 1.00 93.94 84 TYR A O 1
ATOM 651 N N . GLN A 1 85 ? -17.237 -0.299 11.178 1.00 93.81 85 GLN A N 1
ATOM 652 C CA . GLN A 1 85 ? -16.777 -1.257 10.161 1.00 93.81 85 GLN A CA 1
ATOM 653 C C . GLN A 1 85 ? -15.651 -2.175 10.670 1.00 93.81 85 GLN A C 1
ATOM 655 O O . GLN A 1 85 ? -15.635 -3.370 10.369 1.00 93.81 85 GLN A O 1
ATOM 660 N N . ASN A 1 86 ? -14.717 -1.639 11.464 1.00 94.12 86 ASN A N 1
ATOM 661 C CA . ASN A 1 86 ? -13.639 -2.431 12.056 1.00 94.12 86 ASN A CA 1
ATOM 662 C C . ASN A 1 86 ? -14.159 -3.419 13.107 1.00 94.12 86 ASN A C 1
ATOM 664 O O . ASN A 1 86 ? -13.752 -4.582 13.090 1.00 94.12 86 ASN A O 1
ATOM 668 N N . LEU A 1 87 ? -15.078 -2.978 13.971 1.00 94.75 87 LEU A N 1
ATOM 669 C CA . LEU A 1 87 ? -15.734 -3.834 14.957 1.00 94.75 87 LEU A CA 1
ATOM 670 C C . LEU A 1 87 ? -16.583 -4.916 14.276 1.00 94.75 87 LEU A C 1
ATOM 672 O O . LEU A 1 87 ? -16.462 -6.084 14.622 1.00 94.75 87 LEU A O 1
ATOM 676 N N . LEU A 1 88 ? -17.364 -4.577 13.249 1.00 94.50 88 LEU A N 1
ATOM 677 C CA . LEU A 1 88 ? -18.178 -5.542 12.503 1.00 94.50 88 LEU A CA 1
ATOM 678 C C . LEU A 1 88 ? -17.315 -6.638 11.858 1.00 94.50 88 LEU A C 1
ATOM 680 O O . LEU A 1 88 ? -17.642 -7.820 11.951 1.00 94.50 88 LEU A O 1
ATOM 684 N N . ARG A 1 89 ? -16.158 -6.275 11.286 1.00 94.50 89 ARG A N 1
ATOM 685 C CA . ARG A 1 89 ? -15.165 -7.243 10.786 1.00 94.50 89 ARG A CA 1
ATOM 686 C C . ARG A 1 89 ? -14.606 -8.137 11.901 1.00 94.50 89 ARG A C 1
ATOM 688 O O . ARG A 1 89 ? -14.454 -9.336 11.687 1.00 94.50 89 ARG A O 1
ATOM 695 N N . LEU A 1 90 ? -14.317 -7.581 13.078 1.00 94.81 90 LEU A N 1
ATOM 696 C CA . LEU A 1 90 ? -13.859 -8.355 14.236 1.00 94.81 90 LEU A CA 1
ATOM 697 C C . LEU A 1 90 ? -14.937 -9.356 14.686 1.00 94.81 90 LEU A C 1
ATOM 699 O O . LEU A 1 90 ? -14.636 -10.533 14.871 1.00 94.81 90 LEU A O 1
ATOM 703 N N . PHE A 1 91 ? -16.195 -8.920 14.787 1.00 95.38 91 PHE A N 1
ATOM 704 C CA . PHE A 1 91 ? -17.321 -9.768 15.185 1.00 95.38 91 PHE A CA 1
ATOM 705 C C . PHE A 1 91 ? -17.597 -10.883 14.168 1.00 95.38 91 PHE A C 1
ATOM 707 O O . PHE A 1 91 ? -17.816 -12.015 14.585 1.00 95.38 91 PHE A O 1
ATOM 714 N N . ARG A 1 92 ? -17.512 -10.616 12.854 1.00 94.38 92 ARG A N 1
ATOM 715 C CA . ARG A 1 92 ? -17.612 -11.658 11.808 1.00 94.38 92 ARG A CA 1
ATOM 716 C C . ARG A 1 92 ? -16.564 -12.764 11.978 1.00 94.38 92 ARG A C 1
ATOM 718 O O . ARG A 1 92 ? -16.887 -13.934 11.803 1.00 94.38 92 ARG A O 1
ATOM 725 N N . ASN A 1 93 ? -15.337 -12.404 12.357 1.00 92.75 93 ASN A N 1
ATOM 726 C CA . ASN A 1 93 ? -14.252 -13.365 12.573 1.00 92.75 93 ASN A CA 1
ATOM 727 C C . ASN A 1 93 ? -14.400 -14.136 13.900 1.00 92.75 93 ASN A C 1
ATOM 729 O O . ASN A 1 93 ? -14.134 -15.333 13.947 1.00 92.75 93 ASN A O 1
ATOM 733 N N . ALA A 1 94 ? -14.817 -13.461 14.977 1.00 93.06 94 ALA A N 1
ATOM 734 C CA . ALA A 1 94 ? -14.945 -14.050 16.316 1.00 93.06 94 ALA A CA 1
ATOM 735 C C . ALA A 1 94 ? -16.246 -14.851 16.529 1.00 93.06 94 ALA A C 1
ATOM 737 O O . ALA A 1 94 ? -16.331 -15.690 17.431 1.00 93.06 94 ALA A O 1
ATOM 738 N N . LEU A 1 95 ? -17.269 -14.591 15.710 1.00 92.50 95 LEU A N 1
ATOM 739 C CA . LEU A 1 95 ? -18.566 -15.264 15.719 1.00 92.50 95 LEU A CA 1
ATOM 740 C C . LEU A 1 95 ? -18.803 -15.907 14.340 1.00 92.50 95 LEU A C 1
ATOM 742 O O . LEU A 1 95 ? -19.475 -15.308 13.495 1.00 92.50 95 LEU A O 1
ATOM 746 N N . PRO A 1 96 ? -18.287 -17.124 14.079 1.00 83.88 96 PRO A N 1
ATOM 747 C CA . PRO A 1 96 ? -18.537 -17.836 12.824 1.00 83.88 96 PRO A CA 1
ATOM 748 C C . PRO A 1 96 ? -20.012 -18.260 12.674 1.00 83.88 96 PRO A C 1
ATOM 750 O O . PRO A 1 96 ? -20.755 -18.390 13.656 1.00 83.88 96 PRO A O 1
ATOM 753 N N . ARG A 1 97 ? -20.483 -18.462 11.432 1.00 83.19 97 ARG A N 1
ATOM 754 C CA . ARG A 1 97 ? -21.824 -19.024 11.152 1.00 83.19 97 ARG A CA 1
ATOM 755 C C . ARG A 1 97 ? -21.788 -20.522 11.486 1.00 83.19 97 ARG A C 1
ATOM 757 O O . ARG A 1 97 ? -20.929 -21.231 10.963 1.00 83.19 97 ARG A O 1
ATOM 764 N N . ARG A 1 98 ? -22.693 -21.017 12.346 1.00 67.00 98 ARG A N 1
ATOM 765 C CA . ARG A 1 98 ? -22.831 -22.471 12.581 1.00 67.00 98 ARG A CA 1
ATOM 766 C C . ARG A 1 98 ? -23.098 -23.147 11.229 1.00 67.00 98 ARG A C 1
ATOM 768 O O . ARG A 1 98 ? -23.964 -22.686 10.496 1.00 67.00 98 ARG A O 1
ATOM 775 N N . GLY A 1 99 ? -22.314 -24.172 10.896 1.00 60.78 99 GLY A N 1
ATOM 776 C CA . GLY A 1 99 ? -22.312 -24.826 9.578 1.00 60.78 99 GLY A CA 1
ATOM 777 C C . GLY A 1 99 ? -21.139 -24.442 8.662 1.00 60.78 99 GLY A C 1
ATOM 778 O O . GLY A 1 99 ? -20.792 -25.221 7.783 1.00 60.78 99 GLY A O 1
ATOM 779 N N . SER A 1 100 ? -20.451 -23.315 8.898 1.00 49.50 100 SER A N 1
ATOM 780 C CA . SER A 1 100 ? -19.225 -22.944 8.166 1.00 49.50 100 SER A CA 1
ATOM 781 C C . SER A 1 100 ? -17.996 -23.680 8.723 1.00 49.50 100 SER A C 1
ATOM 783 O O . SER A 1 100 ? -17.130 -23.106 9.388 1.00 49.50 100 SER A O 1
ATOM 785 N N . ALA A 1 101 ? -17.946 -24.997 8.518 1.00 41.84 101 ALA A N 1
ATOM 786 C CA . ALA A 1 101 ? -16.846 -25.844 8.966 1.00 41.84 101 ALA A CA 1
ATOM 787 C C . ALA A 1 101 ? -15.660 -25.785 7.986 1.00 41.84 101 ALA A C 1
ATOM 789 O O . ALA A 1 101 ? -15.493 -26.632 7.113 1.00 41.84 101 ALA A O 1
ATOM 790 N N . SER A 1 102 ? -14.797 -24.786 8.153 1.00 36.97 102 SER A N 1
ATOM 791 C CA . SER A 1 102 ? -13.429 -24.798 7.616 1.00 36.97 102 SER A CA 1
ATOM 792 C C . SER A 1 102 ? -12.503 -24.030 8.563 1.00 36.97 102 SER A C 1
ATOM 794 O O . SER A 1 102 ? -12.329 -22.819 8.420 1.00 36.97 102 SER A O 1
ATOM 796 N N . PRO A 1 103 ? -11.930 -24.702 9.581 1.00 44.53 103 PRO A N 1
ATOM 797 C CA . PRO A 1 103 ? -11.043 -24.057 10.533 1.00 44.53 103 PRO A CA 1
ATOM 798 C C . PRO A 1 103 ? -9.666 -23.843 9.897 1.00 44.53 103 PRO A C 1
ATOM 800 O O . PRO A 1 103 ? -8.793 -24.711 9.964 1.00 44.53 103 PRO A O 1
ATOM 803 N N . VAL A 1 104 ? -9.437 -22.653 9.335 1.00 42.34 104 VAL A N 1
ATOM 804 C CA . VAL A 1 104 ? -8.072 -22.162 9.101 1.00 42.34 104 VAL A CA 1
ATOM 805 C C . VAL A 1 104 ? -7.431 -21.949 10.473 1.00 42.34 104 VAL A C 1
ATOM 807 O O . VAL A 1 104 ? -7.595 -20.907 11.108 1.00 42.34 104 VAL A O 1
ATOM 810 N N . LYS A 1 105 ? -6.739 -22.984 10.960 1.00 38.09 105 LYS A N 1
ATOM 811 C CA . LYS A 1 105 ? -5.981 -22.957 12.213 1.00 38.09 105 LYS A CA 1
ATOM 812 C C . LYS A 1 105 ? -4.840 -21.946 12.091 1.00 38.09 105 LYS A C 1
ATOM 814 O O . LYS A 1 105 ? -3.747 -22.290 11.650 1.00 38.09 105 LYS A O 1
ATOM 819 N N . LEU A 1 106 ? -5.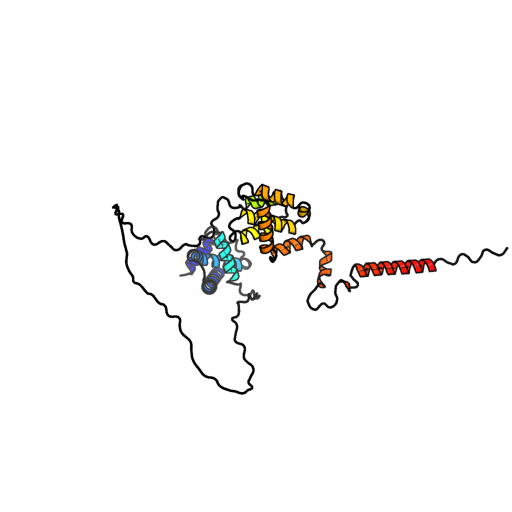077 -20.713 12.530 1.00 40.03 106 LEU A N 1
ATOM 820 C CA . LEU A 1 106 ? -3.996 -19.804 12.894 1.00 40.03 106 LEU A CA 1
ATOM 821 C C . LEU A 1 106 ? -3.337 -20.352 14.163 1.00 40.03 106 LEU A C 1
ATOM 823 O O . LEU A 1 106 ? -3.919 -20.348 15.246 1.00 40.03 106 LEU A O 1
ATOM 827 N N . SER A 1 107 ? -2.135 -20.890 13.991 1.00 36.59 107 SER A N 1
ATOM 828 C CA . SER A 1 107 ? -1.315 -21.477 15.045 1.00 36.59 107 SER A CA 1
ATOM 829 C C . SER A 1 107 ? -0.952 -20.443 16.113 1.00 36.59 107 SER A C 1
ATOM 831 O O . SER A 1 107 ? -0.194 -19.509 15.843 1.00 36.59 107 SER A O 1
ATOM 833 N N . ALA A 1 108 ? -1.438 -20.646 17.338 1.00 39.62 108 ALA A N 1
ATOM 834 C CA . ALA A 1 108 ? -0.870 -20.008 18.521 1.00 39.62 108 ALA A CA 1
ATOM 835 C C . ALA A 1 108 ? 0.532 -20.593 18.812 1.00 39.62 108 ALA A C 1
ATOM 837 O O . ALA A 1 108 ? 0.768 -21.769 18.519 1.00 39.62 108 ALA A O 1
ATOM 838 N N . PRO A 1 109 ? 1.471 -19.810 19.375 1.00 43.84 109 PRO A N 1
ATOM 839 C CA . PRO A 1 109 ? 2.832 -20.276 19.623 1.00 43.84 109 PRO A CA 1
ATOM 840 C C . PRO A 1 109 ? 2.870 -21.266 20.795 1.00 43.84 109 PRO A C 1
ATOM 842 O O . PRO A 1 109 ? 2.562 -20.917 21.934 1.00 43.84 109 PRO A O 1
ATOM 845 N N . SER A 1 110 ? 3.280 -22.503 20.521 1.00 38.94 110 SER A N 1
ATOM 846 C CA . SER A 1 110 ? 3.517 -23.522 21.544 1.00 38.94 110 SER A CA 1
ATOM 847 C C . SER A 1 110 ? 4.780 -23.214 22.349 1.00 38.94 110 SER A C 1
ATOM 849 O O . SER A 1 110 ? 5.868 -23.081 21.783 1.00 38.94 110 SER A O 1
ATOM 851 N N . THR A 1 111 ? 4.647 -23.165 23.672 1.00 44.97 111 THR A N 1
ATOM 852 C CA . THR A 1 111 ? 5.769 -23.149 24.617 1.00 44.97 111 THR A CA 1
ATOM 853 C C . THR A 1 111 ? 6.650 -24.403 24.467 1.00 44.97 111 THR A C 1
ATOM 855 O O . THR A 1 111 ? 6.138 -25.479 24.147 1.00 44.97 111 THR A O 1
ATOM 858 N N . PRO A 1 112 ? 7.976 -24.311 24.689 1.00 44.53 112 PRO A N 1
ATOM 859 C CA . PRO A 1 112 ? 8.878 -25.445 24.505 1.00 44.53 112 PRO A CA 1
ATOM 860 C C . PRO A 1 112 ? 8.786 -26.435 25.676 1.00 44.53 112 PRO A C 1
ATOM 862 O O . PRO A 1 112 ? 9.329 -26.206 26.758 1.00 44.53 112 PRO A O 1
ATOM 865 N N . THR A 1 113 ? 8.122 -27.568 25.449 1.00 39.12 113 THR A N 1
ATOM 866 C CA . THR A 1 113 ? 8.089 -28.691 26.399 1.00 39.12 113 THR A CA 1
ATOM 867 C C . THR A 1 113 ? 9.436 -29.426 26.434 1.00 39.12 113 THR A C 1
ATOM 869 O O . THR A 1 113 ? 10.120 -29.578 25.422 1.00 39.12 113 THR A O 1
ATOM 872 N N . LYS A 1 114 ? 9.822 -29.871 27.634 1.00 39.53 114 LYS A N 1
ATOM 873 C CA . LYS A 1 114 ? 11.128 -30.457 27.980 1.00 39.53 114 LYS A CA 1
ATOM 874 C C . LYS A 1 114 ? 11.495 -31.678 27.116 1.00 39.53 114 LYS A C 1
ATOM 876 O O . LYS A 1 114 ? 10.679 -32.579 26.940 1.00 39.53 114 LYS A O 1
ATOM 881 N N . ARG A 1 115 ? 12.759 -31.755 26.677 1.00 43.09 115 ARG A N 1
ATOM 882 C CA . ARG A 1 115 ? 13.373 -32.993 26.156 1.00 43.09 115 ARG A CA 1
ATOM 883 C C . ARG A 1 115 ? 13.595 -34.006 27.296 1.00 43.09 115 ARG A C 1
ATOM 885 O O . ARG A 1 115 ? 14.092 -33.587 28.343 1.00 43.09 115 ARG A O 1
ATOM 892 N N . PRO A 1 116 ? 13.331 -35.310 27.099 1.00 42.97 116 PRO A N 1
ATOM 893 C CA . PRO A 1 116 ? 13.868 -36.366 27.955 1.00 42.97 116 PRO A CA 1
ATOM 894 C C . PRO A 1 116 ? 15.336 -36.666 27.597 1.00 42.97 116 PRO A C 1
ATOM 896 O O . PRO A 1 116 ? 15.746 -36.541 26.442 1.00 42.97 116 PRO A O 1
ATOM 899 N N . SER A 1 117 ? 16.132 -37.056 28.592 1.00 43.81 117 SER A N 1
ATOM 900 C CA . SER A 1 117 ? 17.557 -37.390 28.466 1.00 43.81 117 SER A CA 1
ATOM 901 C C . SER A 1 117 ? 17.802 -38.897 28.251 1.00 43.81 117 SER A C 1
ATOM 903 O O . SER A 1 117 ? 17.079 -39.714 28.823 1.00 43.81 117 SER A O 1
ATOM 905 N N . PRO A 1 118 ? 18.843 -39.300 27.491 1.00 46.78 118 PRO A N 1
ATOM 906 C CA . PRO A 1 118 ? 19.329 -40.683 27.460 1.00 46.78 118 PRO A CA 1
ATOM 907 C C . PRO A 1 118 ? 20.202 -41.047 28.676 1.00 46.78 118 PRO A C 1
ATOM 909 O O . PRO A 1 118 ? 20.776 -40.185 29.342 1.00 46.78 118 PRO A O 1
ATOM 912 N N . LEU A 1 119 ? 20.320 -42.348 28.951 1.00 46.75 119 LEU A N 1
ATOM 913 C CA . LEU A 1 119 ? 20.896 -42.920 30.174 1.00 46.75 119 LEU A CA 1
ATOM 914 C C . LEU A 1 119 ? 22.415 -43.227 30.106 1.00 46.75 119 LEU A C 1
ATOM 916 O O . LEU A 1 119 ? 22.854 -44.041 29.305 1.00 46.75 119 LEU A O 1
ATOM 920 N N . LYS A 1 120 ? 23.162 -42.691 31.087 1.00 41.75 120 LYS A N 1
ATOM 921 C CA . LYS A 1 120 ? 23.975 -43.434 32.090 1.00 41.75 120 LYS A CA 1
ATOM 922 C C . LYS A 1 120 ? 25.085 -44.432 31.649 1.00 41.75 120 LYS A C 1
ATOM 924 O O . LYS A 1 120 ? 24.801 -45.621 31.507 1.00 41.75 120 LYS A O 1
ATOM 929 N N . ARG A 1 121 ? 26.367 -43.999 31.703 1.00 35.53 121 ARG A N 1
ATOM 930 C CA . ARG A 1 121 ? 27.590 -44.742 32.169 1.00 35.53 121 ARG A CA 1
ATOM 931 C C . ARG A 1 121 ? 28.834 -43.803 32.117 1.00 35.53 121 ARG A C 1
ATOM 933 O O . ARG A 1 121 ? 28.888 -43.041 31.165 1.00 35.53 121 ARG A O 1
ATOM 940 N N . ALA A 1 122 ? 29.866 -43.788 32.983 1.00 39.72 122 ALA A N 1
ATOM 941 C CA . ALA A 1 122 ? 30.045 -44.091 34.422 1.00 39.72 122 ALA A CA 1
ATOM 942 C C . ALA A 1 122 ? 31.399 -43.498 34.956 1.00 39.72 122 ALA A C 1
ATOM 944 O O . ALA A 1 122 ? 32.241 -43.130 34.148 1.00 39.72 122 ALA A O 1
ATOM 945 N N . HIS A 1 123 ? 31.598 -43.498 36.290 1.00 38.34 123 HIS A N 1
ATOM 946 C CA . HIS A 1 123 ? 32.854 -43.341 37.085 1.00 38.34 123 HIS A CA 1
ATOM 947 C C . HIS A 1 123 ? 33.610 -41.980 37.223 1.00 38.34 123 HIS A C 1
ATOM 949 O O . HIS A 1 123 ? 34.415 -41.637 36.371 1.00 38.34 123 HIS A O 1
ATOM 955 N N . LEU A 1 124 ? 33.409 -41.332 38.397 1.00 40.91 124 LEU A N 1
ATOM 956 C CA . LEU A 1 124 ? 34.379 -40.922 39.468 1.00 40.91 124 LEU A CA 1
ATOM 957 C C . LEU A 1 124 ? 35.664 -40.083 39.176 1.00 40.91 124 LEU A C 1
ATOM 959 O O . LEU A 1 124 ? 36.217 -40.209 38.090 1.00 40.91 124 LEU A O 1
ATOM 963 N N . PRO A 1 125 ? 36.260 -39.365 40.177 1.00 53.75 125 PRO A N 1
ATOM 964 C CA . PRO A 1 125 ? 35.777 -38.963 41.521 1.00 53.75 125 PRO A CA 1
ATOM 965 C C . PRO A 1 125 ? 35.954 -37.454 41.892 1.00 53.75 125 PRO A C 1
ATOM 967 O O . PRO A 1 125 ? 36.535 -36.666 41.154 1.00 53.75 125 PRO A O 1
ATOM 970 N N . ASP A 1 126 ? 35.429 -37.107 43.075 1.00 37.84 126 ASP A N 1
ATOM 971 C CA . ASP A 1 126 ? 35.548 -35.901 43.932 1.00 37.84 126 ASP A CA 1
ATOM 972 C C . ASP A 1 126 ? 36.422 -34.683 43.561 1.00 37.84 126 ASP A C 1
ATOM 974 O O . ASP A 1 126 ? 37.644 -34.781 43.426 1.00 37.84 126 ASP A O 1
ATOM 978 N N . ARG A 1 127 ? 35.816 -33.484 43.712 1.00 39.34 127 ARG A N 1
ATOM 979 C CA . ARG A 1 127 ? 36.399 -32.417 44.558 1.00 39.34 127 ARG A CA 1
ATOM 980 C C . ARG A 1 127 ? 35.404 -31.333 45.024 1.00 39.34 127 ARG A C 1
ATOM 982 O O . ARG A 1 127 ? 34.881 -30.569 44.222 1.00 39.34 127 ARG A O 1
ATOM 989 N N . GLU A 1 128 ? 35.206 -31.279 46.341 1.00 36.84 128 GLU A N 1
ATOM 990 C CA . GLU A 1 128 ? 35.037 -30.099 47.215 1.00 36.84 128 GLU A CA 1
ATOM 991 C C . GLU A 1 128 ? 34.692 -28.713 46.606 1.00 36.84 128 GLU A C 1
ATOM 993 O O . GLU A 1 128 ? 35.546 -28.046 46.029 1.00 36.84 128 GLU A O 1
ATOM 998 N N . GLY A 1 129 ? 33.503 -28.199 46.958 1.00 35.91 129 GLY A N 1
ATOM 999 C CA . GLY A 1 129 ? 33.432 -27.077 47.915 1.00 35.91 129 GLY A CA 1
ATOM 1000 C C . GLY A 1 129 ? 33.334 -25.608 47.438 1.00 35.91 129 GLY A C 1
ATOM 1001 O O . GLY A 1 129 ? 34.183 -25.093 46.720 1.00 35.91 129 GLY A O 1
ATOM 1002 N N . SER A 1 130 ? 32.392 -24.889 48.072 1.00 43.47 130 SER A N 1
ATOM 1003 C CA . SER A 1 130 ? 32.373 -23.427 48.335 1.00 43.47 130 SER A CA 1
ATOM 1004 C C . SER A 1 130 ? 31.831 -22.427 47.277 1.00 43.47 130 SER A C 1
ATOM 1006 O O . SER A 1 130 ? 31.735 -22.750 46.095 1.00 43.47 130 SER A O 1
ATOM 1008 N N . PRO A 1 131 ? 31.318 -21.242 47.713 1.00 47.88 131 PRO A N 1
ATOM 1009 C CA . PRO A 1 131 ? 30.032 -20.755 47.198 1.00 47.88 131 PRO A CA 1
ATOM 1010 C C . PRO A 1 131 ? 30.000 -19.302 46.665 1.00 47.88 131 PRO A C 1
ATOM 1012 O O . PRO A 1 131 ? 30.963 -18.542 46.714 1.00 47.88 131 PRO A O 1
ATOM 1015 N N . THR A 1 132 ? 28.818 -18.904 46.184 1.00 45.97 132 THR A N 1
ATOM 1016 C CA . THR A 1 132 ? 28.426 -17.533 45.796 1.00 45.97 132 THR A CA 1
ATOM 1017 C C . THR A 1 132 ? 28.714 -16.450 46.842 1.00 45.97 132 THR A C 1
ATOM 1019 O O . THR A 1 132 ? 28.464 -16.679 48.026 1.00 45.97 132 THR A O 1
ATOM 1022 N N . PRO A 1 133 ? 28.931 -15.200 46.392 1.00 47.75 133 PRO A N 1
ATOM 1023 C CA . PRO A 1 133 ? 28.498 -14.018 47.131 1.00 47.75 133 PRO A CA 1
ATOM 1024 C C . PRO A 1 133 ? 27.403 -13.219 46.398 1.00 47.75 133 PRO A C 1
ATOM 1026 O O . PRO A 1 133 ? 27.492 -12.898 45.212 1.00 47.75 133 PRO A O 1
ATOM 1029 N N . GLN A 1 134 ? 26.362 -12.854 47.147 1.00 38.53 134 GLN A N 1
ATOM 1030 C CA . GLN A 1 134 ? 25.302 -11.942 46.710 1.00 38.53 134 GLN A CA 1
ATOM 1031 C C . GLN A 1 134 ? 25.806 -10.489 46.672 1.00 38.53 134 GLN A C 1
ATOM 1033 O O . GLN A 1 134 ? 26.510 -10.033 47.573 1.00 38.53 134 GLN A O 1
ATOM 1038 N N . ARG A 1 135 ? 25.383 -9.719 45.664 1.00 40.56 135 ARG A N 1
ATOM 1039 C CA . ARG A 1 135 ? 25.770 -8.310 45.500 1.00 40.56 135 ARG A CA 1
ATOM 1040 C C . ARG A 1 135 ? 24.947 -7.403 46.429 1.00 40.56 135 ARG A C 1
ATOM 1042 O O . ARG A 1 135 ? 23.844 -6.988 46.075 1.00 40.56 135 ARG A O 1
ATOM 1049 N N . LYS A 1 136 ? 25.478 -7.098 47.621 1.00 42.16 136 LYS A N 1
ATOM 1050 C CA . LYS A 1 136 ? 24.894 -6.107 48.546 1.00 42.16 136 LYS A CA 1
ATOM 1051 C C . LYS A 1 136 ? 24.862 -4.709 47.914 1.00 42.16 136 LYS A C 1
ATOM 1053 O O . LYS A 1 136 ? 25.790 -4.307 47.217 1.00 42.16 136 LYS A O 1
ATOM 1058 N N . LYS A 1 137 ? 23.796 -3.959 48.209 1.00 46.41 137 LYS A N 1
ATOM 1059 C CA . LYS A 1 137 ? 23.740 -2.503 48.019 1.00 46.41 137 LYS A CA 1
ATOM 1060 C C . LYS A 1 137 ? 24.524 -1.834 49.150 1.00 46.41 137 LYS A C 1
ATOM 1062 O O . LYS A 1 137 ? 24.383 -2.253 50.296 1.00 46.41 137 LYS A O 1
ATOM 1067 N N . LEU A 1 138 ? 25.272 -0.782 48.837 1.00 44.59 138 LEU A N 1
ATOM 1068 C CA . LEU A 1 138 ? 25.829 0.142 49.821 1.00 44.59 138 LEU A CA 1
ATOM 1069 C C . LEU A 1 138 ? 25.318 1.547 49.501 1.00 44.59 138 LEU A C 1
ATOM 1071 O O . LEU A 1 138 ? 25.614 2.085 48.437 1.00 44.59 138 LEU A O 1
ATOM 1075 N N . ASN A 1 139 ? 24.543 2.109 50.427 1.00 41.66 139 ASN A N 1
ATOM 1076 C CA . ASN A 1 139 ? 24.485 3.553 50.616 1.00 41.66 139 ASN A CA 1
ATOM 1077 C C . ASN A 1 139 ? 25.660 3.918 51.526 1.00 41.66 139 ASN A C 1
ATOM 1079 O O . ASN A 1 139 ? 25.893 3.210 52.506 1.00 41.66 139 ASN A O 1
ATOM 1083 N N . LEU A 1 140 ? 26.325 5.038 51.261 1.00 47.53 140 LEU A N 1
ATOM 1084 C CA . LEU A 1 140 ? 27.090 5.758 52.273 1.00 47.53 140 LEU A CA 1
ATOM 1085 C C . LEU A 1 140 ? 26.877 7.261 52.060 1.00 47.53 140 LEU A C 1
ATOM 1087 O O . LEU A 1 140 ? 26.733 7.713 50.925 1.00 47.53 140 LEU A O 1
ATOM 1091 N N . ASN A 1 141 ? 26.790 7.988 53.166 1.00 39.09 141 ASN A N 1
ATOM 1092 C CA . ASN A 1 141 ? 26.608 9.434 53.266 1.00 39.09 141 ASN A CA 1
ATOM 1093 C C . ASN A 1 141 ? 27.646 9.960 54.282 1.00 39.09 141 ASN A C 1
ATOM 1095 O O . ASN A 1 141 ? 28.214 9.137 54.997 1.00 39.09 141 ASN A O 1
ATOM 1099 N N . GLU A 1 142 ? 27.829 11.286 54.367 1.00 36.19 142 GLU A N 1
ATOM 1100 C CA . GLU A 1 142 ? 28.914 11.983 55.108 1.00 36.19 142 GLU A CA 1
ATOM 1101 C C . GLU A 1 142 ? 30.304 11.809 54.442 1.00 36.19 142 GLU A C 1
ATOM 1103 O O . GLU A 1 142 ? 30.618 10.740 53.929 1.00 36.19 142 GLU A O 1
ATOM 1108 N N . GLY A 1 143 ? 31.201 12.802 54.355 1.00 33.97 143 GLY A N 1
ATOM 1109 C CA . GLY A 1 143 ? 31.246 14.209 54.809 1.00 33.97 143 GLY A CA 1
ATOM 1110 C C . GLY A 1 143 ? 32.638 14.808 54.454 1.00 33.97 143 GLY A C 1
ATOM 1111 O O . GLY A 1 143 ? 33.446 14.081 53.882 1.00 33.97 143 GLY A O 1
ATOM 1112 N N . THR A 1 144 ? 33.074 16.046 54.742 1.00 35.75 144 THR A N 1
ATOM 1113 C CA . THR A 1 144 ? 32.502 17.324 55.247 1.00 35.75 144 THR A CA 1
ATOM 1114 C C . THR A 1 144 ? 33.623 18.404 55.121 1.00 35.75 144 THR A C 1
ATOM 1116 O O . THR A 1 144 ? 34.780 18.008 55.240 1.00 35.75 144 THR A O 1
ATOM 1119 N N . ARG A 1 145 ? 33.312 19.722 54.989 1.00 36.06 145 ARG A N 1
ATOM 1120 C CA . ARG A 1 145 ? 34.250 20.902 54.888 1.00 36.06 145 ARG A CA 1
ATOM 1121 C C . ARG A 1 145 ? 35.015 21.034 53.548 1.00 36.06 145 ARG A C 1
ATOM 1123 O O . ARG A 1 145 ? 35.182 20.031 52.868 1.00 36.06 145 ARG A O 1
ATOM 1130 N N . SER A 1 146 ? 35.487 22.196 53.070 1.00 40.00 146 SER A N 1
ATOM 1131 C CA . SER A 1 146 ? 35.536 23.618 53.527 1.00 40.00 146 SER A CA 1
ATOM 1132 C C . SER A 1 146 ? 35.945 24.504 52.321 1.00 40.00 146 SER A C 1
ATOM 1134 O O . SER A 1 146 ? 36.578 23.952 51.422 1.00 40.00 146 SER A O 1
ATOM 1136 N N . ASP A 1 147 ? 35.778 25.833 52.220 1.00 35.75 147 ASP A N 1
ATOM 1137 C CA . ASP A 1 147 ? 34.907 26.887 52.812 1.00 35.75 147 ASP A CA 1
ATOM 1138 C C . ASP A 1 147 ? 35.131 28.197 51.960 1.00 35.75 147 ASP A C 1
ATOM 1140 O O . ASP A 1 147 ? 35.749 28.084 50.903 1.00 35.75 147 ASP A O 1
ATOM 1144 N N . GLU A 1 148 ? 34.670 29.398 52.383 1.00 44.44 148 GLU A N 1
ATOM 1145 C CA . GLU A 1 148 ? 34.746 30.728 51.681 1.00 44.44 148 GLU A CA 1
ATOM 1146 C C . GLU A 1 148 ? 33.852 30.884 50.411 1.00 44.44 148 GLU A C 1
ATOM 1148 O O . GLU A 1 148 ? 33.726 29.959 49.617 1.00 44.44 148 GLU A O 1
ATOM 1153 N N . GLY A 1 149 ? 33.180 32.010 50.108 1.00 35.59 149 GLY A N 1
ATOM 1154 C CA . GLY A 1 149 ? 32.913 33.266 50.833 1.00 35.59 149 GLY A CA 1
ATOM 1155 C C . GLY A 1 149 ? 32.181 34.294 49.925 1.00 35.59 149 GLY A C 1
ATOM 1156 O O . GLY A 1 149 ? 32.562 34.420 48.768 1.00 35.59 149 GLY A O 1
ATOM 1157 N N . GLU A 1 150 ? 31.174 35.014 50.459 1.00 38.22 150 GLU A N 1
ATOM 1158 C CA . GLU A 1 150 ? 30.428 36.158 49.844 1.00 38.22 150 GLU A CA 1
ATOM 1159 C C . GLU A 1 150 ? 29.604 35.833 48.550 1.00 38.22 150 GLU A C 1
ATOM 1161 O O . GLU A 1 150 ? 29.895 34.887 47.828 1.00 38.22 150 GLU A O 1
ATOM 1166 N N . ASP A 1 151 ? 28.482 36.477 48.186 1.00 40.59 151 ASP A N 1
ATOM 1167 C CA . ASP A 1 151 ? 27.807 37.696 48.669 1.00 40.59 151 ASP A CA 1
ATOM 1168 C C . ASP A 1 151 ? 26.255 37.635 48.444 1.00 40.59 151 ASP A C 1
ATOM 1170 O O . ASP A 1 151 ? 25.703 36.647 47.953 1.00 40.59 151 ASP A O 1
ATOM 1174 N N . LEU A 1 152 ? 25.539 38.694 48.831 1.00 49.25 152 LEU A N 1
ATOM 1175 C CA . LEU A 1 152 ? 24.080 38.857 48.958 1.00 49.25 152 LEU A CA 1
ATOM 1176 C C . LEU A 1 152 ? 23.243 38.727 47.660 1.00 49.25 152 LEU A C 1
ATOM 1178 O O . LEU A 1 152 ? 23.534 39.379 46.657 1.00 49.25 152 LEU A O 1
ATOM 1182 N N . ASN A 1 153 ? 22.069 38.070 47.742 1.00 44.62 153 ASN A N 1
ATOM 1183 C CA . ASN A 1 153 ? 20.764 38.756 47.584 1.00 44.62 153 ASN A CA 1
ATOM 1184 C C . ASN A 1 153 ? 19.515 37.892 47.887 1.00 44.62 153 ASN A C 1
ATOM 1186 O O . ASN A 1 153 ? 19.497 36.677 47.701 1.00 44.62 153 ASN A O 1
ATOM 1190 N N . ASP A 1 154 ? 18.451 38.564 48.340 1.00 40.56 154 ASP A N 1
ATOM 1191 C CA . ASP A 1 154 ? 17.191 37.998 48.849 1.00 40.56 154 ASP A CA 1
ATOM 1192 C C . ASP A 1 154 ? 16.060 38.071 47.802 1.00 40.56 154 ASP A C 1
ATOM 1194 O O . ASP A 1 154 ? 15.630 39.163 47.436 1.00 40.56 154 ASP A O 1
ATOM 1198 N N . VAL A 1 155 ? 15.530 36.920 47.358 1.00 48.97 155 VAL A N 1
ATOM 1199 C CA . VAL A 1 155 ? 14.174 36.830 46.776 1.00 48.97 155 VAL A CA 1
ATOM 1200 C C . VAL A 1 155 ? 13.487 35.532 47.208 1.00 48.97 155 VAL A C 1
ATOM 1202 O O . VAL A 1 155 ? 13.702 34.454 46.651 1.00 48.97 155 VAL A O 1
ATOM 1205 N N . LYS A 1 156 ? 12.557 35.642 48.159 1.00 45.97 156 LYS A N 1
ATOM 1206 C CA . LYS A 1 156 ? 11.560 34.597 48.437 1.00 45.97 156 LYS A CA 1
ATOM 1207 C C . LYS A 1 156 ? 10.580 34.455 47.268 1.00 45.97 156 LYS A C 1
ATOM 1209 O O . LYS A 1 156 ? 9.750 35.334 47.052 1.00 45.97 156 LYS A O 1
ATOM 1214 N N . SER A 1 157 ? 10.548 33.292 46.619 1.00 41.22 157 SER A N 1
ATOM 1215 C CA . SER A 1 157 ? 9.409 32.895 45.774 1.00 41.22 157 SER A CA 1
ATOM 1216 C C . SER A 1 157 ? 9.015 31.432 45.983 1.00 41.22 157 SER A C 1
ATOM 1218 O O . SER A 1 157 ? 9.470 30.516 45.299 1.00 41.22 157 SER A O 1
ATOM 1220 N N . ASN A 1 158 ? 8.110 31.242 46.943 1.00 42.47 158 ASN A N 1
ATOM 1221 C CA . ASN A 1 158 ? 7.323 30.032 47.162 1.00 42.47 158 ASN A CA 1
ATOM 1222 C C . ASN A 1 158 ? 6.630 29.578 45.862 1.00 42.47 158 ASN A C 1
ATOM 1224 O O . ASN A 1 158 ? 5.713 30.252 45.398 1.00 42.47 158 ASN A O 1
ATOM 1228 N N . THR A 1 159 ? 7.014 28.424 45.306 1.00 42.62 159 THR A N 1
ATOM 1229 C CA . THR A 1 159 ? 6.193 27.729 44.301 1.00 42.62 159 THR A CA 1
ATOM 1230 C C . THR A 1 159 ? 6.174 26.229 44.571 1.00 42.62 159 THR A C 1
ATOM 1232 O O . THR A 1 159 ? 7.213 25.574 44.625 1.00 42.62 159 THR A O 1
ATOM 1235 N N . GLN A 1 160 ? 4.972 25.680 44.740 1.00 45.94 160 GLN A N 1
ATOM 1236 C CA . GLN A 1 160 ? 4.743 24.272 45.058 1.00 45.94 160 GLN A CA 1
ATOM 1237 C C . GLN A 1 160 ? 5.249 23.341 43.947 1.00 45.94 160 GLN A C 1
ATOM 1239 O O . GLN A 1 160 ? 5.029 23.586 42.758 1.00 45.94 160 GLN A O 1
ATOM 1244 N N . GLY A 1 161 ? 5.866 22.226 44.347 1.00 43.72 161 GLY A N 1
ATOM 1245 C CA . GLY A 1 161 ? 6.343 21.188 43.436 1.00 43.72 161 GLY A CA 1
ATOM 1246 C C . GLY A 1 161 ? 5.205 20.559 42.633 1.00 43.72 161 GLY A C 1
ATOM 1247 O O . GLY A 1 161 ? 4.487 19.686 43.118 1.00 43.72 161 GLY A O 1
ATOM 1248 N N . LYS A 1 162 ? 5.057 20.979 41.375 1.00 44.19 162 LYS A N 1
ATOM 1249 C CA . LYS A 1 162 ? 4.113 20.381 40.431 1.00 44.19 162 LYS A CA 1
ATOM 1250 C C . LYS A 1 162 ? 4.755 19.129 39.837 1.00 44.19 162 LYS A C 1
ATOM 1252 O O . LYS A 1 162 ? 5.676 19.234 39.032 1.00 44.19 162 LYS A O 1
ATOM 1257 N N . ALA A 1 163 ? 4.282 17.953 40.252 1.00 47.25 163 ALA A N 1
ATOM 1258 C CA . ALA A 1 163 ? 4.770 16.674 39.744 1.00 47.25 163 ALA A CA 1
ATOM 1259 C C . ALA A 1 163 ? 4.715 16.650 38.207 1.00 47.25 163 ALA A C 1
ATOM 1261 O O . ALA A 1 163 ? 3.643 16.755 37.606 1.00 47.25 163 ALA A O 1
ATOM 1262 N N . 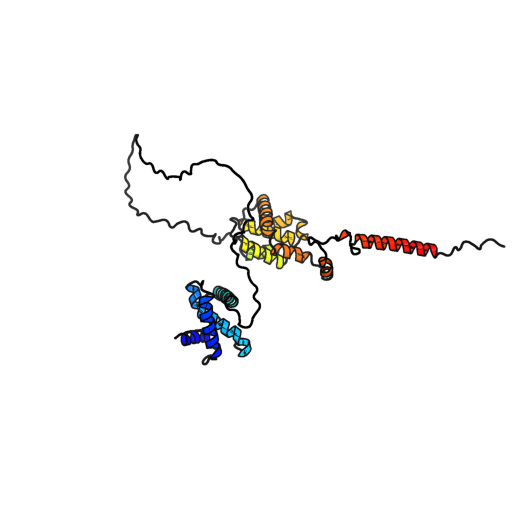THR A 1 164 ? 5.878 16.533 37.569 1.00 50.38 164 THR A N 1
ATOM 1263 C CA . THR A 1 164 ? 5.978 16.431 36.116 1.00 50.38 164 THR A CA 1
ATOM 1264 C C . THR A 1 164 ? 5.461 15.056 35.684 1.00 50.38 164 THR A C 1
ATOM 1266 O O . THR A 1 164 ? 5.984 14.035 36.137 1.00 50.38 164 THR A O 1
ATOM 1269 N N . PRO A 1 165 ? 4.431 14.972 34.820 1.00 52.09 165 PRO A N 1
ATOM 1270 C CA . PRO A 1 165 ? 4.009 13.684 34.295 1.00 52.09 165 PRO A CA 1
ATOM 1271 C C . PRO A 1 165 ? 5.145 13.101 33.452 1.00 52.09 165 PRO A C 1
ATOM 1273 O O . PRO A 1 165 ? 5.698 13.785 32.585 1.00 52.09 165 PRO A O 1
ATOM 1276 N N . SER A 1 166 ? 5.481 11.834 33.705 1.00 48.19 166 SER A N 1
ATOM 1277 C CA . SER A 1 166 ? 6.513 11.090 32.979 1.00 48.19 166 SER A CA 1
ATOM 1278 C C . SER A 1 166 ? 6.368 11.274 31.463 1.00 48.19 166 SER A C 1
ATOM 1280 O O . SER A 1 166 ? 5.236 11.295 30.970 1.00 48.19 166 SER A O 1
ATOM 1282 N N . PRO A 1 167 ? 7.473 11.371 30.697 1.00 47.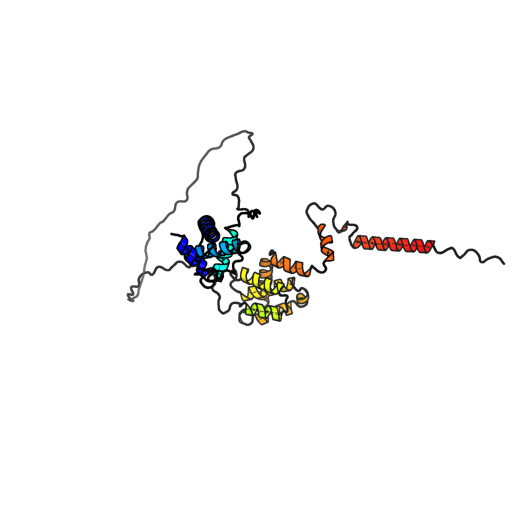91 167 PRO A N 1
ATOM 1283 C CA . PRO A 1 167 ? 7.424 11.713 29.281 1.00 47.91 167 PRO A CA 1
ATOM 1284 C C . PRO A 1 167 ? 6.702 10.627 28.477 1.00 47.91 167 PRO A C 1
ATOM 1286 O O . PRO A 1 167 ? 7.294 9.646 28.017 1.00 47.91 167 PRO A O 1
ATOM 1289 N N . VAL A 1 168 ? 5.397 10.828 28.278 1.00 51.34 168 VAL A N 1
ATOM 1290 C CA . VAL A 1 168 ? 4.584 10.046 27.354 1.00 51.34 168 VAL A CA 1
ATOM 1291 C C . VAL A 1 168 ? 5.247 10.166 25.991 1.00 51.34 168 VAL A C 1
ATOM 1293 O O . VAL A 1 168 ? 5.306 11.256 25.419 1.00 51.34 168 VAL A O 1
ATOM 1296 N N . LYS A 1 169 ? 5.753 9.042 25.470 1.00 48.38 169 LYS A N 1
ATOM 1297 C CA . LYS A 1 169 ? 6.319 8.944 24.121 1.00 48.38 169 LYS A CA 1
ATOM 1298 C C . LYS A 1 169 ? 5.221 9.256 23.101 1.00 48.38 169 LYS A C 1
ATOM 1300 O O . LYS A 1 169 ? 4.582 8.345 22.575 1.00 48.38 169 LYS A O 1
ATOM 1305 N N . ARG A 1 170 ? 5.001 10.548 22.829 1.00 49.72 170 ARG A N 1
ATOM 1306 C CA . ARG A 1 170 ? 4.146 11.057 21.754 1.00 49.72 170 ARG A CA 1
ATOM 1307 C C . ARG A 1 170 ? 4.717 10.538 20.434 1.00 49.72 170 ARG A C 1
ATOM 1309 O O . ARG A 1 170 ? 5.615 11.148 19.860 1.00 49.72 170 ARG A O 1
ATOM 1316 N N . ARG A 1 171 ? 4.231 9.373 19.982 1.00 56.53 171 ARG A N 1
ATOM 1317 C CA . ARG A 1 171 ? 4.482 8.866 18.625 1.00 56.53 171 ARG A CA 1
ATOM 1318 C C . ARG A 1 171 ? 4.124 9.985 17.654 1.00 56.53 171 ARG A C 1
ATOM 1320 O O . ARG A 1 171 ? 3.053 10.569 17.795 1.00 56.53 171 ARG A O 1
ATOM 1327 N N . GLY A 1 172 ? 5.060 10.308 16.762 1.00 57.59 172 GLY A N 1
ATOM 1328 C CA . GLY A 1 172 ? 5.111 11.591 16.063 1.00 57.59 172 GLY A CA 1
ATOM 1329 C C . GLY A 1 172 ? 3.789 11.970 15.409 1.00 57.59 172 GLY A C 1
ATOM 1330 O O . GLY A 1 172 ? 3.438 11.417 14.362 1.00 57.59 172 GLY A O 1
ATOM 1331 N N . LEU A 1 173 ? 3.099 12.933 16.030 1.00 69.19 173 LEU A N 1
ATOM 1332 C CA . LEU A 1 173 ? 1.946 13.612 15.451 1.00 69.19 173 LEU A CA 1
ATOM 1333 C C . LEU A 1 173 ? 2.353 14.155 14.074 1.00 69.19 173 LEU A C 1
A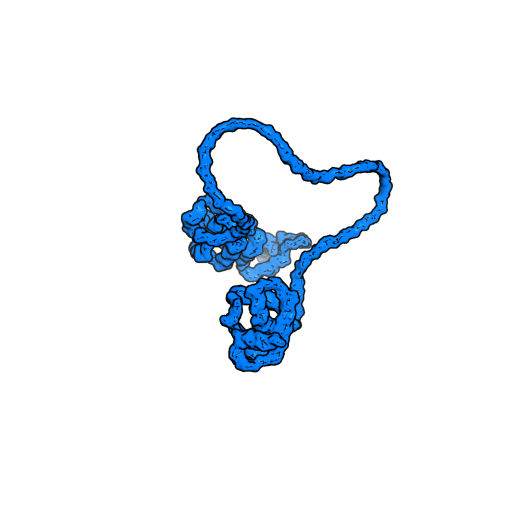TOM 1335 O O . LEU A 1 173 ? 3.504 14.562 13.899 1.00 69.19 173 LEU A O 1
ATOM 1339 N N . ALA A 1 174 ? 1.445 14.115 13.099 1.00 75.00 174 ALA A N 1
ATOM 1340 C CA . ALA A 1 174 ? 1.726 14.672 11.781 1.00 75.00 174 ALA A CA 1
ATOM 1341 C C . ALA A 1 174 ? 2.056 16.163 11.912 1.00 75.00 174 ALA A C 1
ATOM 1343 O O . ALA A 1 174 ? 1.304 16.913 12.535 1.00 75.00 174 ALA A O 1
ATOM 1344 N N . LYS A 1 175 ? 3.202 16.558 11.364 1.00 84.00 175 LYS A N 1
ATOM 1345 C CA . LYS A 1 175 ? 3.588 17.952 11.189 1.00 84.00 175 LYS A CA 1
ATOM 1346 C C . LYS A 1 175 ? 3.005 18.449 9.875 1.00 84.00 175 LYS A C 1
ATOM 1348 O O . LYS A 1 175 ? 2.848 17.684 8.930 1.00 84.00 175 LYS A O 1
ATOM 1353 N N . GLU A 1 176 ? 2.768 19.748 9.803 1.00 83.25 176 GLU A N 1
ATOM 1354 C CA . GLU A 1 176 ? 2.318 20.434 8.587 1.00 83.25 176 GLU A CA 1
ATOM 1355 C C . GLU A 1 176 ? 3.308 20.290 7.415 1.00 83.25 176 GLU A C 1
ATOM 1357 O O . GLU A 1 176 ? 2.911 20.292 6.259 1.00 83.25 176 GLU A O 1
ATOM 1362 N N . THR A 1 177 ? 4.592 20.072 7.717 1.00 86.88 177 THR A N 1
ATOM 1363 C CA . THR A 1 177 ? 5.667 19.828 6.741 1.00 86.88 177 THR A CA 1
ATOM 1364 C C . THR A 1 177 ? 5.723 18.398 6.192 1.00 86.88 177 THR A C 1
ATOM 1366 O O . THR A 1 177 ? 6.599 18.103 5.381 1.00 86.88 177 THR A O 1
ATOM 1369 N N . ASP A 1 178 ? 4.898 17.472 6.685 1.00 91.44 178 ASP A N 1
ATOM 1370 C CA . ASP A 1 178 ? 4.998 16.058 6.313 1.00 91.44 178 ASP A CA 1
ATOM 1371 C C . ASP A 1 178 ? 4.302 15.766 4.969 1.00 91.44 178 ASP A C 1
ATOM 1373 O O . ASP A 1 178 ? 3.226 16.309 4.720 1.00 91.44 178 ASP A O 1
ATOM 1377 N N . PRO A 1 179 ? 4.840 14.850 4.134 1.00 93.69 179 PRO A N 1
ATOM 1378 C CA . PRO A 1 179 ? 4.241 14.517 2.846 1.00 93.69 179 PRO A CA 1
ATOM 1379 C C . PRO A 1 179 ? 2.788 14.060 2.981 1.00 93.69 179 PRO A C 1
ATOM 1381 O O . PRO A 1 179 ? 2.488 13.089 3.699 1.00 93.69 179 PRO A O 1
ATOM 1384 N N . THR A 1 180 ? 1.896 14.735 2.256 1.00 93.75 180 THR A N 1
ATOM 1385 C CA . THR A 1 180 ? 0.466 14.430 2.231 1.00 93.75 180 THR A CA 1
ATOM 1386 C C . THR A 1 180 ? 0.154 13.335 1.201 1.00 93.75 180 THR A C 1
ATOM 1388 O O . THR A 1 180 ? 0.967 13.050 0.316 1.00 93.75 180 THR A O 1
ATOM 1391 N N . PRO A 1 181 ? -1.041 12.712 1.244 1.00 93.81 181 PRO A N 1
ATOM 1392 C CA . PRO A 1 181 ? -1.474 11.816 0.173 1.00 93.81 181 PRO A CA 1
ATOM 1393 C C . PRO A 1 181 ? -1.462 12.495 -1.204 1.00 93.81 181 PRO A C 1
ATOM 1395 O O . PRO A 1 181 ? -1.090 11.858 -2.185 1.00 93.81 181 PRO A O 1
ATOM 1398 N N . ASN A 1 182 ? -1.807 13.786 -1.280 1.00 94.00 182 ASN A N 1
ATOM 1399 C CA . ASN A 1 182 ? -1.838 14.533 -2.537 1.00 94.00 182 ASN A CA 1
ATOM 1400 C C . ASN A 1 182 ? -0.444 14.666 -3.158 1.00 94.00 182 ASN A C 1
ATOM 1402 O O . ASN A 1 182 ? -0.322 14.578 -4.375 1.00 94.00 182 ASN A O 1
ATOM 1406 N N . ASP A 1 183 ? 0.608 14.807 -2.351 1.00 94.00 183 ASP A N 1
ATOM 1407 C CA . ASP A 1 183 ? 1.984 14.871 -2.857 1.00 94.00 183 ASP A CA 1
ATOM 1408 C C . ASP A 1 183 ? 2.428 13.529 -3.442 1.00 94.00 183 ASP A C 1
ATOM 1410 O O . ASP A 1 183 ? 3.029 13.485 -4.513 1.00 94.00 183 ASP A O 1
ATOM 1414 N N . LEU A 1 184 ? 2.027 12.419 -2.813 1.00 95.38 184 LEU A N 1
ATOM 1415 C CA . LEU A 1 184 ? 2.221 11.079 -3.370 1.00 95.38 184 LEU A CA 1
ATOM 1416 C C . LEU A 1 184 ? 1.481 10.913 -4.707 1.00 95.38 184 LEU A C 1
ATOM 1418 O O . LEU A 1 184 ? 2.051 10.364 -5.649 1.00 95.38 184 LEU A O 1
ATOM 1422 N N . HIS A 1 185 ? 0.245 11.411 -4.827 1.00 94.25 185 HIS A N 1
ATOM 1423 C CA . HIS A 1 185 ? -0.463 11.423 -6.111 1.00 94.25 185 HIS A CA 1
ATOM 1424 C C . HIS A 1 185 ? 0.301 12.253 -7.159 1.00 94.25 185 HIS A C 1
ATOM 1426 O O . HIS A 1 185 ? 0.632 11.713 -8.211 1.00 94.25 185 HIS A O 1
ATOM 1432 N N . ARG A 1 186 ? 0.690 13.497 -6.839 1.00 94.69 186 ARG A N 1
ATOM 1433 C CA . ARG A 1 186 ? 1.439 14.401 -7.735 1.00 94.69 186 ARG A CA 1
ATOM 1434 C C . ARG A 1 186 ? 2.751 13.795 -8.243 1.00 94.69 186 ARG A C 1
ATOM 1436 O O . ARG A 1 186 ? 3.004 13.859 -9.441 1.00 94.69 186 ARG A O 1
ATOM 1443 N N . ILE A 1 187 ? 3.554 13.182 -7.367 1.00 94.81 187 ILE A N 1
ATOM 1444 C CA . ILE A 1 187 ? 4.809 12.515 -7.758 1.00 94.81 187 ILE A CA 1
ATOM 1445 C C . ILE A 1 187 ? 4.519 11.330 -8.684 1.00 94.81 187 ILE A C 1
ATOM 1447 O O . ILE A 1 187 ? 5.146 11.195 -9.730 1.00 94.81 187 ILE A O 1
ATOM 1451 N N . ALA A 1 188 ? 3.561 10.470 -8.326 1.00 94.50 188 ALA A N 1
ATOM 1452 C CA . ALA A 1 188 ? 3.236 9.293 -9.127 1.00 94.50 188 ALA A CA 1
ATOM 1453 C C . ALA A 1 188 ? 2.719 9.660 -10.528 1.00 94.50 188 ALA A C 1
ATOM 1455 O O . ALA A 1 188 ? 3.111 9.032 -11.510 1.00 94.50 188 ALA A O 1
ATOM 1456 N N . ASP A 1 189 ? 1.883 10.696 -10.615 1.00 94.06 189 ASP A N 1
ATOM 1457 C CA . ASP A 1 189 ? 1.301 11.171 -11.871 1.00 94.06 189 ASP A CA 1
ATOM 1458 C C . ASP A 1 189 ? 2.356 11.889 -12.734 1.00 94.06 189 ASP A C 1
ATOM 1460 O O . ASP A 1 189 ? 2.424 11.663 -13.942 1.00 94.06 189 ASP A O 1
ATOM 1464 N N . GLY A 1 190 ? 3.264 12.653 -12.114 1.00 92.44 190 GLY A N 1
ATOM 1465 C CA . GLY A 1 190 ? 4.423 13.260 -12.782 1.00 92.44 190 GLY A CA 1
ATOM 1466 C C . GLY A 1 190 ? 5.460 12.253 -13.300 1.00 92.44 190 GLY A C 1
ATOM 1467 O O . GLY A 1 190 ? 6.110 12.501 -14.314 1.00 92.44 190 GLY A O 1
ATOM 1468 N N . LEU A 1 191 ? 5.590 11.094 -12.646 1.00 91.31 191 LEU A N 1
ATOM 1469 C CA . LEU A 1 191 ? 6.435 9.978 -13.091 1.00 91.31 191 LEU A CA 1
ATOM 1470 C C . LEU A 1 191 ? 5.715 8.991 -14.029 1.00 91.31 191 LEU A C 1
ATOM 1472 O O . LEU A 1 191 ? 6.353 8.056 -14.509 1.00 91.31 191 LEU A O 1
ATOM 1476 N N . GLN A 1 192 ? 4.412 9.176 -14.278 1.00 92.12 192 GLN A N 1
ATOM 1477 C CA . GLN A 1 192 ? 3.566 8.305 -15.110 1.00 92.12 192 GLN A CA 1
ATOM 1478 C C . GLN A 1 192 ? 3.612 6.814 -14.713 1.00 92.12 192 GLN A C 1
ATOM 1480 O O . GLN A 1 192 ? 3.536 5.923 -15.561 1.00 92.12 192 GLN A O 1
ATOM 1485 N N . ILE A 1 193 ? 3.743 6.520 -13.414 1.00 91.25 193 ILE A N 1
ATOM 1486 C CA . ILE A 1 193 ? 3.850 5.135 -12.932 1.00 91.25 193 ILE A CA 1
ATOM 1487 C C . ILE A 1 193 ? 2.494 4.434 -12.871 1.00 91.25 193 ILE A C 1
ATOM 1489 O O . ILE A 1 193 ? 1.456 5.047 -12.631 1.00 91.25 193 ILE A O 1
ATOM 1493 N N . SER A 1 194 ? 2.514 3.108 -13.007 1.00 92.38 194 SER A N 1
ATOM 1494 C CA . SER A 1 194 ? 1.312 2.281 -12.864 1.00 92.38 194 SER A CA 1
ATOM 1495 C C . SER A 1 194 ? 0.633 2.424 -11.490 1.00 92.38 194 SER A C 1
ATOM 1497 O O . SER A 1 194 ? 1.296 2.528 -10.454 1.00 92.38 194 SER A O 1
ATOM 1499 N N . ASP A 1 195 ? -0.700 2.307 -11.452 1.00 91.88 195 ASP A N 1
ATOM 1500 C CA . ASP A 1 195 ? -1.479 2.322 -10.201 1.00 91.88 195 ASP A CA 1
ATOM 1501 C C . ASP A 1 195 ? -1.003 1.272 -9.189 1.00 91.88 195 ASP A C 1
ATOM 1503 O O . ASP A 1 195 ? -1.055 1.484 -7.978 1.00 91.88 195 ASP A O 1
ATOM 1507 N N . HIS A 1 196 ? -0.502 0.129 -9.662 1.00 91.94 196 HIS A N 1
ATOM 1508 C CA . HIS A 1 196 ? 0.063 -0.905 -8.799 1.00 91.94 196 HIS A CA 1
ATOM 1509 C C . HIS A 1 196 ? 1.332 -0.415 -8.076 1.00 91.94 196 HIS A C 1
ATOM 1511 O O . HIS A 1 196 ? 1.472 -0.616 -6.868 1.00 91.94 196 HIS A O 1
ATOM 1517 N N . ALA A 1 197 ? 2.227 0.284 -8.782 1.00 93.56 197 ALA A N 1
ATOM 1518 C CA . ALA A 1 197 ? 3.404 0.920 -8.194 1.00 93.56 197 ALA A CA 1
ATOM 1519 C C . ALA A 1 197 ? 3.013 2.060 -7.233 1.00 93.56 197 ALA A C 1
ATOM 1521 O O . ALA A 1 197 ? 3.502 2.117 -6.105 1.00 93.56 197 ALA A O 1
ATOM 1522 N N . LYS A 1 198 ? 2.059 2.910 -7.628 1.00 94.81 198 LYS A N 1
ATOM 1523 C CA . LYS A 1 198 ? 1.503 4.004 -6.811 1.00 94.81 198 LYS A CA 1
ATOM 1524 C C . LYS A 1 198 ? 0.925 3.500 -5.479 1.00 94.81 198 LYS A C 1
ATOM 1526 O O . LYS A 1 198 ? 1.284 3.994 -4.409 1.00 94.81 198 LYS A O 1
ATOM 1531 N N . ASN A 1 199 ? 0.104 2.448 -5.527 1.00 95.12 199 ASN A N 1
ATOM 1532 C CA . ASN A 1 199 ? -0.460 1.793 -4.344 1.00 95.12 199 ASN A CA 1
ATOM 1533 C C . ASN A 1 199 ? 0.617 1.144 -3.459 1.00 95.12 199 ASN A C 1
ATOM 1535 O O . ASN A 1 199 ? 0.519 1.197 -2.231 1.00 95.12 199 ASN A O 1
ATOM 1539 N N . ALA A 1 200 ? 1.663 0.572 -4.058 1.00 95.69 200 ALA A N 1
ATOM 1540 C CA . ALA A 1 200 ? 2.789 0.002 -3.330 1.00 95.69 200 ALA A CA 1
ATOM 1541 C C . ALA A 1 200 ? 3.605 1.064 -2.569 1.00 95.69 200 ALA A C 1
ATOM 1543 O O . ALA A 1 200 ? 3.892 0.867 -1.386 1.00 95.69 200 ALA A O 1
ATOM 1544 N N . VAL A 1 201 ? 3.909 2.214 -3.188 1.00 97.00 201 VAL A N 1
ATOM 1545 C CA . VAL A 1 201 ? 4.558 3.347 -2.495 1.00 97.00 201 VAL A CA 1
ATOM 1546 C C . VAL A 1 201 ? 3.684 3.837 -1.338 1.00 97.00 201 VAL A C 1
ATOM 1548 O O . VAL A 1 201 ? 4.179 3.982 -0.221 1.00 97.00 201 VAL A O 1
ATOM 1551 N N . ALA A 1 202 ? 2.375 4.012 -1.555 1.00 96.81 202 ALA A N 1
ATOM 1552 C CA . ALA A 1 202 ? 1.443 4.441 -0.508 1.00 96.81 202 ALA A CA 1
ATOM 1553 C C . ALA A 1 202 ? 1.363 3.449 0.667 1.00 96.81 202 ALA A C 1
ATOM 1555 O O . ALA A 1 202 ? 1.341 3.857 1.834 1.00 96.81 202 ALA A O 1
ATOM 1556 N N . PHE A 1 203 ? 1.366 2.144 0.380 1.00 96.75 203 PHE A N 1
ATOM 1557 C CA . PHE A 1 203 ? 1.403 1.092 1.394 1.00 96.75 203 PHE A CA 1
ATOM 1558 C C . PHE A 1 203 ? 2.719 1.103 2.186 1.00 96.75 203 PHE A C 1
ATOM 1560 O O . PHE A 1 203 ? 2.689 1.092 3.420 1.00 96.75 203 PHE A O 1
ATOM 1567 N N . GLY A 1 204 ? 3.860 1.179 1.494 1.00 96.69 204 GLY A N 1
ATOM 1568 C CA . GLY A 1 204 ? 5.183 1.287 2.108 1.00 96.69 204 GLY A CA 1
ATOM 1569 C C . GLY A 1 204 ? 5.293 2.522 3.002 1.00 96.69 204 GLY A C 1
ATOM 1570 O O . GLY A 1 204 ? 5.595 2.404 4.189 1.00 96.69 204 GLY A O 1
ATOM 1571 N N . TYR A 1 205 ? 4.951 3.701 2.484 1.00 96.94 205 TYR A N 1
ATOM 1572 C CA . TYR A 1 205 ? 5.028 4.955 3.232 1.00 96.94 205 TYR A CA 1
ATOM 1573 C C . TYR A 1 205 ? 4.173 4.902 4.505 1.00 96.94 205 TYR A C 1
ATOM 1575 O O . TYR A 1 205 ? 4.677 5.148 5.600 1.00 96.94 205 TYR A O 1
ATOM 1583 N N . LYS A 1 206 ? 2.915 4.448 4.408 1.00 96.00 206 LYS A N 1
ATOM 1584 C CA . LYS A 1 206 ? 2.026 4.261 5.569 1.00 96.00 206 LYS A CA 1
ATOM 1585 C C . LYS A 1 206 ? 2.575 3.277 6.614 1.00 96.00 206 LYS A C 1
ATOM 1587 O O . LYS A 1 206 ? 2.253 3.407 7.795 1.00 96.00 206 LYS A O 1
ATOM 1592 N N . LYS A 1 207 ? 3.366 2.285 6.196 1.00 96.12 207 LYS A N 1
ATOM 1593 C CA . LYS A 1 207 ? 3.982 1.285 7.079 1.00 96.12 207 LYS A CA 1
ATOM 1594 C C . LYS A 1 207 ? 5.228 1.821 7.794 1.00 96.12 207 LYS A C 1
ATOM 1596 O O . LYS A 1 207 ? 5.427 1.494 8.963 1.00 96.12 207 LYS A O 1
ATOM 1601 N N . TYR A 1 208 ? 6.047 2.632 7.121 1.00 96.00 208 TYR A N 1
ATOM 1602 C CA . TYR A 1 208 ? 7.382 3.015 7.601 1.00 96.00 208 TYR A CA 1
ATOM 1603 C C . TYR A 1 208 ? 7.519 4.482 8.067 1.00 96.00 208 TYR A C 1
ATOM 1605 O O . TYR A 1 208 ? 8.463 4.785 8.794 1.00 96.00 208 TYR A O 1
ATOM 1613 N N . ASN A 1 209 ? 6.570 5.380 7.765 1.00 95.06 209 ASN A N 1
ATOM 1614 C CA . ASN A 1 209 ? 6.629 6.820 8.109 1.00 95.06 209 ASN A CA 1
ATOM 1615 C C . ASN A 1 209 ? 6.724 7.158 9.611 1.00 95.06 209 ASN A C 1
ATOM 1617 O O . ASN A 1 209 ? 7.057 8.285 9.979 1.00 95.06 209 ASN A O 1
ATOM 1621 N N . ASN A 1 210 ? 6.434 6.196 10.487 1.00 93.94 210 ASN A N 1
ATOM 1622 C CA . ASN A 1 210 ? 6.554 6.331 11.939 1.00 93.94 210 ASN A CA 1
ATOM 1623 C C . ASN A 1 210 ? 7.897 5.826 12.497 1.00 93.94 210 ASN A C 1
ATOM 1625 O O . ASN A 1 210 ? 8.155 6.007 13.686 1.00 93.94 210 ASN A O 1
ATOM 1629 N N . LEU A 1 211 ? 8.735 5.186 11.673 1.00 93.50 211 LEU A N 1
ATOM 1630 C CA . LEU A 1 211 ? 10.070 4.713 12.063 1.00 93.50 211 LEU A CA 1
ATOM 1631 C C . LEU A 1 211 ? 11.162 5.768 11.836 1.00 93.50 211 LEU A C 1
ATOM 1633 O O . LEU A 1 211 ? 12.279 5.610 12.319 1.00 93.50 211 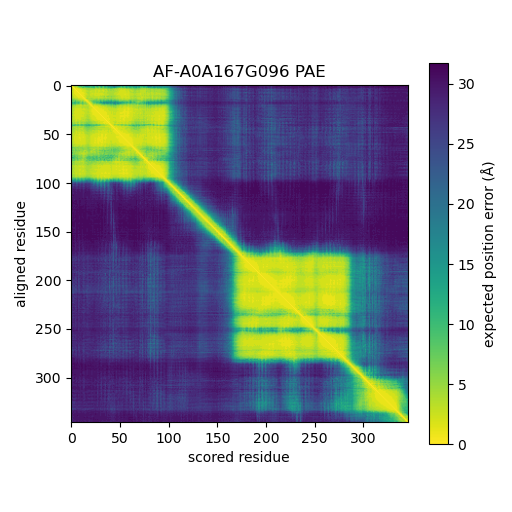LEU A O 1
ATOM 1637 N N . VAL A 1 212 ? 10.841 6.824 11.088 1.00 93.69 212 VAL A N 1
ATOM 1638 C CA . VAL A 1 212 ? 11.799 7.768 10.512 1.00 93.69 212 VAL A CA 1
ATOM 1639 C C . VAL A 1 212 ? 11.437 9.204 10.907 1.00 93.69 212 VAL A C 1
ATOM 1641 O O . VAL A 1 212 ? 10.259 9.539 11.034 1.00 93.69 212 VAL A O 1
ATOM 1644 N N . LYS A 1 213 ? 12.450 10.056 11.126 1.00 91.62 213 LYS A N 1
ATOM 1645 C CA . LYS A 1 213 ? 12.264 11.492 11.422 1.00 91.62 213 LYS A CA 1
ATOM 1646 C C . LYS A 1 213 ? 11.976 12.323 10.166 1.00 91.62 213 LYS A C 1
ATOM 1648 O O . LYS A 1 213 ? 11.144 13.221 10.224 1.00 91.62 213 LYS A O 1
ATOM 1653 N N . ASP A 1 214 ? 12.679 12.029 9.076 1.00 93.25 214 ASP A N 1
ATOM 1654 C CA . ASP A 1 214 ? 12.518 12.647 7.760 1.00 93.25 214 ASP A CA 1
ATOM 1655 C C . ASP A 1 214 ? 11.552 11.814 6.902 1.00 93.25 214 ASP A C 1
ATOM 1657 O O . ASP A 1 214 ? 11.867 10.714 6.443 1.00 93.25 214 ASP A O 1
ATOM 1661 N N . ARG A 1 215 ? 10.329 12.322 6.739 1.00 94.75 215 ARG A N 1
ATOM 1662 C CA . ARG A 1 215 ? 9.271 11.632 5.994 1.00 94.75 215 ARG A CA 1
ATOM 1663 C C . ARG A 1 215 ? 9.365 11.869 4.483 1.00 94.75 215 ARG A C 1
ATOM 1665 O O . ARG A 1 215 ? 8.926 10.998 3.734 1.00 94.75 215 ARG A O 1
ATOM 1672 N N . TRP A 1 216 ? 9.960 12.979 4.040 1.00 95.31 216 TRP A N 1
ATOM 1673 C CA . TRP A 1 216 ? 10.194 13.256 2.619 1.00 95.31 216 TRP A CA 1
ATOM 1674 C C . TRP A 1 216 ? 11.304 12.369 2.067 1.00 95.31 216 TRP A C 1
ATOM 1676 O O . TRP A 1 216 ? 11.081 11.685 1.072 1.00 95.31 216 TRP A O 1
ATOM 1686 N N . GLY A 1 217 ? 12.427 12.264 2.781 1.00 95.50 217 GLY A N 1
ATOM 1687 C CA . GLY A 1 217 ? 13.492 11.300 2.505 1.00 95.50 217 GLY A CA 1
ATOM 1688 C C . GLY A 1 217 ? 12.979 9.879 2.291 1.00 95.50 217 GLY A C 1
ATOM 1689 O O . GLY A 1 217 ? 13.194 9.270 1.241 1.00 95.50 217 GLY A O 1
ATOM 1690 N N . LEU A 1 218 ? 12.192 9.384 3.252 1.00 96.50 218 LEU A N 1
ATOM 1691 C CA . LEU A 1 218 ? 11.529 8.087 3.146 1.00 96.50 218 LEU A CA 1
ATOM 1692 C C . LEU A 1 218 ? 10.654 7.966 1.887 1.00 96.50 218 LEU A C 1
ATOM 1694 O O . LEU A 1 218 ? 10.701 6.936 1.214 1.00 96.50 218 LEU A O 1
ATOM 1698 N N . LEU A 1 219 ? 9.824 8.971 1.591 1.00 96.69 219 LEU A N 1
ATOM 1699 C CA . LEU A 1 219 ? 8.911 8.930 0.449 1.00 96.69 219 LEU A CA 1
ATOM 1700 C C . LEU A 1 219 ? 9.679 8.896 -0.879 1.00 96.69 219 LEU A C 1
ATOM 1702 O O . LEU A 1 219 ? 9.368 8.066 -1.733 1.00 96.69 219 LEU A O 1
ATOM 1706 N N . CYS A 1 220 ? 10.703 9.735 -1.030 1.00 96.12 220 CYS A N 1
ATOM 1707 C CA . CYS A 1 220 ? 11.544 9.800 -2.223 1.00 96.12 220 CYS A CA 1
ATOM 1708 C C . CYS A 1 220 ? 12.321 8.493 -2.450 1.00 96.12 220 CYS A C 1
ATOM 1710 O O . CYS A 1 220 ? 12.294 7.948 -3.557 1.00 96.12 220 CYS A O 1
ATOM 1712 N N . GLY A 1 221 ? 12.926 7.932 -1.395 1.00 96.62 221 GLY A N 1
ATOM 1713 C CA . GLY A 1 221 ? 13.587 6.626 -1.452 1.00 96.62 221 GLY A CA 1
ATOM 1714 C C . GLY A 1 221 ? 12.621 5.496 -1.827 1.00 96.62 221 GLY A C 1
ATOM 1715 O O . GLY A 1 221 ? 12.929 4.681 -2.696 1.00 96.62 221 GLY A O 1
ATOM 1716 N N . LEU A 1 222 ? 11.412 5.471 -1.248 1.00 97.38 222 LEU A N 1
ATOM 1717 C CA . LEU A 1 222 ? 10.374 4.497 -1.611 1.00 97.38 222 LEU A CA 1
ATOM 1718 C C . LEU A 1 222 ? 9.912 4.645 -3.065 1.00 97.38 222 LEU A C 1
ATOM 1720 O O . LEU A 1 222 ? 9.744 3.629 -3.738 1.00 97.38 222 LEU A O 1
ATOM 1724 N N . PHE A 1 223 ? 9.730 5.872 -3.563 1.00 96.31 223 PHE A N 1
ATOM 1725 C CA . PHE A 1 223 ? 9.418 6.109 -4.973 1.00 96.31 223 PHE A CA 1
ATOM 1726 C C . PHE A 1 223 ? 10.510 5.546 -5.871 1.00 96.31 223 PHE A C 1
ATOM 1728 O O . PHE A 1 223 ? 10.203 4.722 -6.727 1.00 96.31 223 PHE A O 1
ATOM 1735 N N . TYR A 1 224 ? 11.773 5.907 -5.646 1.00 96.06 224 TYR A N 1
ATOM 1736 C CA . TYR A 1 224 ? 12.886 5.411 -6.453 1.00 96.06 224 TYR A CA 1
ATOM 1737 C C . TYR A 1 224 ? 12.952 3.872 -6.458 1.00 96.06 224 TYR A C 1
ATOM 1739 O O . TYR A 1 224 ? 13.009 3.235 -7.511 1.00 96.06 224 TYR A O 1
ATOM 1747 N N . VAL A 1 225 ? 12.871 3.250 -5.281 1.00 95.88 225 VAL A N 1
ATOM 1748 C CA . VAL A 1 225 ? 12.989 1.794 -5.104 1.00 95.88 225 VAL A CA 1
ATOM 1749 C C . VAL A 1 225 ? 11.790 1.019 -5.670 1.00 95.88 225 VAL A C 1
ATOM 1751 O O . VAL A 1 225 ? 11.945 -0.110 -6.141 1.00 95.88 225 VAL A O 1
ATOM 1754 N N . VAL A 1 226 ? 10.589 1.603 -5.667 1.00 95.31 226 VAL A N 1
ATOM 1755 C CA . VAL A 1 226 ? 9.431 1.006 -6.346 1.00 95.31 226 VAL A CA 1
ATOM 1756 C C . VAL A 1 226 ? 9.507 1.233 -7.856 1.00 95.31 226 VAL A C 1
ATOM 1758 O O . VAL A 1 226 ? 9.308 0.278 -8.598 1.00 95.31 226 VAL A O 1
ATOM 1761 N N . CYS A 1 227 ? 9.847 2.436 -8.330 1.00 93.31 227 CYS A N 1
ATOM 1762 C CA . CYS A 1 227 ? 9.950 2.754 -9.760 1.00 93.31 227 CYS A CA 1
ATOM 1763 C C . CYS A 1 227 ? 11.030 1.918 -10.455 1.00 93.31 227 CYS A C 1
ATOM 1765 O O . CYS A 1 227 ? 10.758 1.310 -11.481 1.00 93.31 227 CYS A O 1
ATOM 1767 N N . SER A 1 228 ? 12.215 1.800 -9.854 1.00 92.12 228 SER A N 1
ATOM 1768 C CA . SER A 1 228 ? 13.324 0.967 -10.348 1.00 92.12 228 SER A CA 1
ATOM 1769 C C . SER A 1 228 ? 12.949 -0.509 -10.544 1.00 92.12 228 SER A C 1
ATOM 1771 O O . SER A 1 228 ? 13.443 -1.162 -11.462 1.00 92.12 228 SER A O 1
ATOM 1773 N N . ARG A 1 229 ? 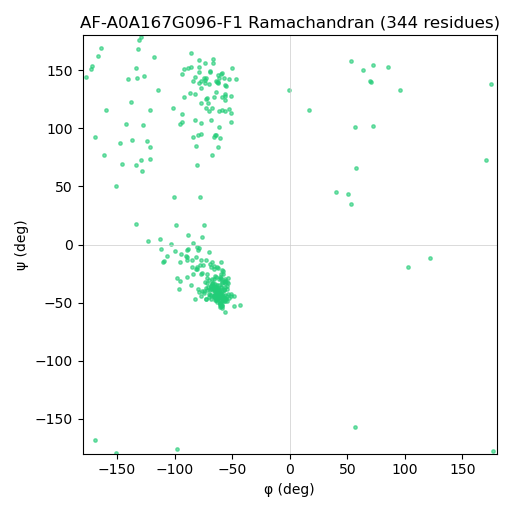12.048 -1.041 -9.706 1.00 91.44 229 ARG A N 1
ATOM 1774 C CA . ARG A 1 229 ? 11.513 -2.409 -9.820 1.00 91.44 229 ARG A CA 1
ATOM 1775 C C . ARG A 1 229 ? 10.267 -2.514 -10.697 1.00 91.44 229 ARG A C 1
ATOM 1777 O O . ARG A 1 229 ? 10.021 -3.589 -11.239 1.00 91.44 229 ARG A O 1
ATOM 1784 N N . ALA A 1 230 ? 9.478 -1.445 -10.794 1.00 90.19 230 ALA A N 1
ATOM 1785 C CA . ALA A 1 230 ? 8.214 -1.394 -11.524 1.00 90.19 230 ALA A CA 1
ATOM 1786 C C . ALA A 1 230 ? 8.384 -1.080 -13.019 1.00 90.19 230 ALA A C 1
ATOM 1788 O O . ALA A 1 230 ? 7.622 -1.571 -13.846 1.00 90.19 230 ALA A O 1
ATOM 1789 N N . HIS A 1 231 ? 9.373 -0.249 -13.329 1.00 85.81 231 HIS A N 1
ATOM 1790 C CA . HIS A 1 231 ? 9.570 0.427 -14.603 1.00 85.81 231 HIS A CA 1
ATOM 1791 C C . HIS A 1 231 ? 11.082 0.553 -14.881 1.00 85.81 231 HIS A C 1
ATOM 1793 O O . HIS A 1 231 ? 11.639 1.651 -14.789 1.00 85.81 231 HIS A O 1
ATOM 1799 N N . PRO A 1 232 ? 11.793 -0.560 -15.163 1.00 84.44 232 PRO A N 1
ATOM 1800 C CA . PRO A 1 232 ? 13.238 -0.544 -15.419 1.00 84.44 232 PRO A CA 1
ATOM 1801 C C . PRO A 1 232 ? 13.637 0.364 -16.596 1.00 84.44 232 PRO A C 1
ATOM 1803 O O . PRO A 1 232 ? 14.756 0.865 -16.630 1.00 84.44 232 PRO A O 1
ATOM 1806 N N . GLU A 1 233 ? 12.721 0.646 -17.522 1.00 84.88 233 GLU A N 1
ATOM 1807 C CA . GLU A 1 233 ? 12.862 1.648 -18.580 1.00 84.88 233 GLU A CA 1
ATOM 1808 C C . GLU A 1 233 ? 13.165 3.069 -18.058 1.00 84.88 233 GLU A C 1
ATOM 1810 O O . GLU A 1 233 ? 13.885 3.821 -18.714 1.00 84.88 233 GLU A O 1
ATOM 1815 N N . LEU A 1 234 ? 12.703 3.429 -16.854 1.00 81.56 234 LEU A N 1
ATOM 1816 C CA . LEU A 1 234 ? 12.993 4.729 -16.233 1.00 81.56 234 LEU A CA 1
ATOM 1817 C C . LEU A 1 234 ? 14.425 4.814 -15.672 1.00 81.56 234 LEU A C 1
ATOM 1819 O O . LEU A 1 234 ? 14.935 5.916 -15.468 1.00 81.56 234 LEU A O 1
ATOM 1823 N N . LEU A 1 235 ? 15.104 3.678 -15.463 1.00 82.19 235 LEU A N 1
ATOM 1824 C CA . LEU A 1 235 ? 16.484 3.635 -14.958 1.00 82.19 235 LEU A CA 1
ATOM 1825 C C . LEU A 1 235 ? 17.543 3.971 -16.008 1.00 82.19 235 LEU A C 1
ATOM 1827 O O . LEU A 1 235 ? 18.680 4.254 -15.635 1.00 82.19 235 LEU A O 1
ATOM 1831 N N . VAL A 1 236 ? 17.186 3.999 -17.299 1.00 85.94 236 VAL A N 1
ATOM 1832 C CA . VAL A 1 236 ? 18.107 4.379 -18.389 1.00 85.94 236 VAL A CA 1
ATOM 1833 C C . VAL A 1 236 ? 18.748 5.749 -18.126 1.00 85.94 236 VAL A C 1
ATOM 1835 O O . VAL A 1 236 ? 19.884 5.985 -18.523 1.00 85.94 236 VAL A O 1
ATOM 1838 N N . ASN A 1 237 ? 18.054 6.633 -17.399 1.00 86.31 237 ASN A N 1
ATOM 1839 C CA . ASN A 1 237 ? 18.610 7.877 -16.878 1.00 86.31 237 ASN A CA 1
ATOM 1840 C C . ASN A 1 237 ? 18.326 8.017 -15.373 1.00 86.31 237 ASN A C 1
ATOM 1842 O O . ASN A 1 237 ? 17.513 8.850 -14.974 1.00 86.31 237 ASN A O 1
ATOM 1846 N N . GLN A 1 238 ? 19.021 7.238 -14.535 1.00 88.06 238 GLN A N 1
ATOM 1847 C CA . GLN A 1 238 ? 18.919 7.285 -13.065 1.00 88.06 238 GLN A CA 1
ATOM 1848 C C . GLN A 1 238 ? 18.884 8.722 -12.499 1.00 88.06 238 GLN A C 1
ATOM 1850 O O . GLN A 1 238 ? 17.919 9.081 -11.826 1.00 88.06 238 GLN A O 1
ATOM 1855 N N . ARG A 1 239 ? 19.848 9.581 -12.873 1.00 89.06 239 ARG A N 1
ATOM 1856 C CA . ARG A 1 239 ? 19.884 10.998 -12.447 1.00 89.06 239 ARG A CA 1
ATOM 1857 C C . ARG A 1 239 ? 18.628 11.791 -12.824 1.00 89.06 239 ARG A C 1
ATOM 1859 O O . ARG A 1 239 ? 18.226 12.688 -12.095 1.00 89.06 239 ARG A O 1
ATOM 1866 N N . ARG A 1 240 ? 17.974 11.476 -13.949 1.00 89.50 240 ARG A N 1
ATOM 1867 C CA . ARG A 1 240 ? 16.715 12.131 -14.347 1.00 89.50 240 ARG A CA 1
ATOM 1868 C C . ARG A 1 240 ? 15.557 11.686 -13.455 1.00 89.50 240 ARG A C 1
ATOM 1870 O O . ARG A 1 240 ? 14.733 12.518 -13.096 1.00 89.50 240 ARG A O 1
ATOM 1877 N N . LEU A 1 241 ? 15.498 10.406 -13.085 1.00 89.88 241 LEU A N 1
ATOM 1878 C CA . LEU A 1 241 ? 14.497 9.894 -12.145 1.00 89.88 241 LEU A CA 1
ATOM 1879 C C . LEU A 1 241 ? 14.679 10.513 -10.750 1.00 89.88 241 LEU A C 1
ATOM 1881 O O . LEU A 1 241 ? 13.704 10.969 -10.158 1.00 89.88 241 LEU A O 1
ATOM 1885 N N . GLU A 1 242 ? 15.918 10.583 -10.262 1.00 91.62 242 GLU A N 1
ATOM 1886 C CA . GLU A 1 242 ? 16.276 11.223 -8.990 1.00 91.62 242 GLU A CA 1
ATOM 1887 C C . GLU A 1 242 ? 15.900 12.711 -8.993 1.00 91.62 242 GLU A C 1
ATOM 1889 O O . GLU A 1 242 ? 15.134 13.141 -8.131 1.00 91.62 242 GLU A O 1
ATOM 1894 N N . ASN A 1 243 ? 16.324 13.475 -10.007 1.00 90.88 243 ASN A N 1
ATOM 1895 C CA . ASN A 1 243 ? 15.992 14.898 -10.141 1.00 90.88 243 ASN A CA 1
ATOM 1896 C C . ASN A 1 243 ? 14.481 15.145 -10.245 1.00 90.88 243 ASN A C 1
ATOM 1898 O O . ASN A 1 243 ? 13.970 16.066 -9.608 1.00 90.88 243 ASN A O 1
ATOM 1902 N N . ASN A 1 244 ? 13.751 14.309 -10.993 1.00 91.38 244 ASN A N 1
ATOM 1903 C CA . ASN A 1 244 ? 12.293 14.391 -11.063 1.00 91.38 244 ASN A CA 1
ATOM 1904 C C . ASN A 1 244 ? 11.680 14.203 -9.663 1.00 91.38 244 ASN A C 1
ATOM 1906 O O . ASN A 1 244 ? 10.935 15.066 -9.206 1.00 91.38 244 ASN A O 1
ATOM 1910 N N . ILE A 1 245 ? 12.032 13.124 -8.950 1.00 92.31 245 ILE A N 1
ATOM 1911 C CA . ILE A 1 245 ? 11.527 12.846 -7.592 1.00 92.31 245 ILE A CA 1
ATOM 1912 C C . ILE A 1 245 ? 11.857 13.997 -6.627 1.00 92.31 245 ILE A C 1
ATOM 1914 O O . ILE A 1 245 ? 10.979 14.445 -5.890 1.00 92.31 245 ILE A O 1
ATOM 1918 N N . MET A 1 246 ? 13.092 14.507 -6.652 1.00 90.62 246 MET A N 1
ATOM 1919 C CA . MET A 1 246 ? 13.526 15.602 -5.778 1.00 90.62 246 MET A CA 1
ATOM 1920 C C . MET A 1 246 ? 12.806 16.921 -6.081 1.00 90.62 246 MET A C 1
ATOM 1922 O O . MET A 1 246 ? 12.407 17.614 -5.147 1.00 90.62 246 MET A O 1
ATOM 1926 N N . SER A 1 247 ? 12.549 17.246 -7.354 1.00 91.62 247 SER A N 1
ATOM 1927 C CA . SER A 1 247 ? 11.847 18.486 -7.724 1.00 91.62 247 SER A CA 1
ATOM 1928 C C . SER A 1 247 ? 10.422 18.579 -7.160 1.00 91.62 247 SER A C 1
ATOM 1930 O O . SER A 1 247 ? 9.960 19.671 -6.840 1.00 91.62 247 SER A O 1
ATOM 1932 N N . TYR A 1 248 ? 9.743 17.443 -6.959 1.00 88.00 248 TYR A N 1
ATOM 1933 C CA . TYR A 1 248 ? 8.431 17.398 -6.306 1.00 88.00 248 TYR A CA 1
ATOM 1934 C C . TYR A 1 248 ? 8.486 17.463 -4.773 1.00 88.00 248 TYR A C 1
ATOM 1936 O O . TYR A 1 248 ? 7.482 17.822 -4.159 1.00 88.00 248 TYR A O 1
ATOM 1944 N N . ALA A 1 249 ? 9.621 17.129 -4.150 1.00 84.81 249 ALA A N 1
ATOM 1945 C CA . ALA A 1 249 ? 9.812 17.282 -2.705 1.00 84.81 249 ALA A CA 1
ATOM 1946 C C . ALA A 1 249 ? 10.057 18.748 -2.296 1.00 84.81 249 ALA A C 1
ATOM 1948 O O . ALA A 1 249 ? 9.762 19.129 -1.161 1.00 84.81 249 ALA A O 1
ATOM 1949 N N . GLY A 1 250 ? 10.562 19.568 -3.226 1.00 78.06 250 GLY A N 1
ATOM 1950 C CA . GLY A 1 250 ? 10.790 21.002 -3.043 1.00 78.06 250 GLY A CA 1
ATOM 1951 C C . GLY A 1 250 ? 11.691 21.342 -1.849 1.00 78.06 250 GLY A C 1
ATOM 1952 O O . GLY A 1 250 ? 12.462 20.516 -1.354 1.00 78.06 250 GLY A O 1
ATOM 1953 N N . ASP A 1 251 ? 11.554 22.569 -1.344 1.00 69.19 251 ASP A N 1
ATOM 1954 C CA . ASP A 1 251 ? 12.375 23.086 -0.239 1.00 69.19 251 ASP A CA 1
ATOM 1955 C C . ASP A 1 251 ? 12.150 22.351 1.098 1.00 69.19 251 ASP A C 1
ATOM 1957 O O . ASP A 1 251 ? 12.998 22.398 1.995 1.00 69.19 251 ASP A O 1
ATOM 1961 N N . TYR A 1 252 ? 11.028 21.632 1.240 1.00 67.06 252 TYR A N 1
ATOM 1962 C CA . TYR A 1 252 ? 10.603 20.988 2.488 1.00 67.06 252 TYR A CA 1
ATOM 1963 C C . TYR A 1 252 ? 11.595 19.954 3.025 1.00 67.06 252 TYR A C 1
ATOM 1965 O O . TYR A 1 252 ? 11.656 19.729 4.235 1.00 67.06 252 TYR A O 1
ATOM 1973 N N . SER A 1 253 ? 12.371 19.317 2.145 1.00 65.88 253 SER A N 1
ATOM 1974 C CA . SER A 1 253 ? 13.194 18.168 2.526 1.00 65.88 253 SER A CA 1
ATOM 1975 C C . SER A 1 253 ? 14.649 18.510 2.876 1.00 65.88 253 SER A C 1
ATOM 1977 O O . SER A 1 253 ? 15.338 17.653 3.431 1.00 65.88 253 SER A O 1
ATOM 1979 N N . ARG A 1 254 ? 15.155 19.714 2.536 1.00 76.19 254 ARG A N 1
ATOM 1980 C CA . ARG A 1 254 ? 16.610 20.027 2.511 1.00 76.19 254 ARG A CA 1
ATOM 1981 C C . ARG A 1 254 ? 17.431 18.848 1.945 1.00 76.19 254 ARG A C 1
ATOM 1983 O O . ARG A 1 254 ? 18.400 18.395 2.572 1.00 76.19 254 ARG A O 1
ATOM 1990 N N . MET A 1 255 ? 16.943 18.279 0.842 1.00 83.50 255 MET A N 1
ATOM 1991 C CA . MET A 1 255 ? 17.490 17.073 0.228 1.00 83.50 255 MET A CA 1
ATOM 1992 C C . MET A 1 255 ? 18.612 17.462 -0.725 1.00 83.50 255 MET A C 1
ATOM 1994 O O . MET A 1 255 ? 18.422 18.320 -1.580 1.00 83.50 255 MET A O 1
ATOM 1998 N N . ASN A 1 256 ? 19.746 16.791 -0.582 1.00 89.12 256 ASN A N 1
ATOM 1999 C CA . ASN A 1 256 ? 20.860 16.859 -1.517 1.00 89.12 256 ASN A CA 1
ATOM 2000 C C . ASN A 1 256 ? 21.062 15.447 -2.084 1.00 89.12 256 ASN A C 1
ATOM 2002 O O . ASN A 1 256 ? 20.639 14.478 -1.445 1.00 89.12 256 ASN A O 1
ATOM 2006 N N . ASP A 1 257 ? 21.758 15.328 -3.211 1.00 88.94 257 ASP A N 1
ATOM 2007 C CA . ASP A 1 257 ? 22.037 14.059 -3.897 1.00 88.94 257 ASP A CA 1
ATOM 2008 C C . ASP A 1 257 ? 22.566 12.969 -2.941 1.00 88.94 257 ASP A C 1
ATOM 2010 O O . ASP A 1 257 ? 22.046 11.854 -2.934 1.00 88.94 257 ASP A O 1
ATOM 2014 N N . ASP A 1 258 ? 23.499 13.308 -2.040 1.00 90.25 258 ASP A N 1
ATOM 2015 C CA . ASP A 1 258 ? 24.044 12.378 -1.035 1.00 90.25 258 ASP A CA 1
ATOM 2016 C C . ASP A 1 258 ? 22.958 11.802 -0.109 1.00 90.25 258 ASP A C 1
ATOM 2018 O O . ASP A 1 258 ? 22.885 10.594 0.119 1.00 90.25 258 ASP A O 1
ATOM 2022 N N . LYS A 1 259 ? 22.056 12.658 0.394 1.00 91.06 259 LYS A N 1
ATOM 2023 C CA . LYS A 1 259 ? 20.933 12.224 1.242 1.00 91.06 259 LYS A CA 1
ATOM 2024 C C . LYS A 1 259 ? 19.925 11.403 0.452 1.00 91.06 259 LYS A C 1
ATOM 2026 O O . LYS A 1 259 ? 19.352 10.462 0.993 1.00 91.06 259 LYS A O 1
ATOM 2031 N N . MET A 1 260 ? 19.684 11.758 -0.810 1.00 93.12 260 MET A N 1
ATOM 2032 C CA . MET A 1 260 ? 18.811 10.980 -1.684 1.00 93.12 260 MET A CA 1
ATOM 2033 C C . MET A 1 260 ? 19.388 9.571 -1.886 1.00 93.12 260 MET A C 1
ATOM 2035 O O . MET A 1 260 ? 18.657 8.593 -1.742 1.00 93.12 260 MET A O 1
ATOM 2039 N N . ALA A 1 261 ? 20.702 9.445 -2.094 1.00 93.00 261 ALA A N 1
ATOM 2040 C CA . ALA A 1 261 ? 21.390 8.157 -2.170 1.00 93.00 261 ALA A CA 1
ATOM 2041 C C . ALA A 1 261 ? 21.297 7.354 -0.854 1.00 93.00 261 ALA A C 1
ATOM 2043 O O . ALA A 1 261 ? 20.970 6.164 -0.886 1.00 93.00 261 ALA A O 1
ATOM 2044 N N . GLU A 1 262 ? 21.493 7.987 0.311 1.00 94.69 262 GLU A N 1
ATOM 2045 C CA . GLU A 1 262 ? 21.263 7.347 1.618 1.00 94.69 262 GLU A CA 1
ATOM 2046 C C . GLU A 1 262 ? 19.821 6.833 1.761 1.00 94.69 262 GLU A C 1
ATOM 2048 O O . GLU A 1 262 ? 19.606 5.687 2.173 1.00 94.69 262 GLU A O 1
ATOM 2053 N N . TRP A 1 263 ? 18.829 7.643 1.376 1.00 96.00 263 TRP A N 1
ATOM 2054 C CA . TRP A 1 263 ? 17.415 7.272 1.424 1.00 96.00 263 TRP A CA 1
ATOM 2055 C C . TRP A 1 263 ? 17.057 6.147 0.459 1.00 96.00 263 TRP A C 1
ATOM 2057 O O . TRP A 1 263 ? 16.278 5.272 0.835 1.00 96.00 263 TRP A O 1
ATOM 2067 N N . ILE A 1 264 ? 17.649 6.112 -0.736 1.00 95.44 264 ILE A N 1
ATOM 2068 C CA . ILE A 1 264 ? 17.523 4.998 -1.684 1.00 95.44 264 ILE A CA 1
ATOM 2069 C C . ILE A 1 264 ? 18.066 3.706 -1.059 1.00 95.44 264 ILE A C 1
ATOM 2071 O O . ILE A 1 264 ? 17.360 2.697 -1.031 1.00 95.44 264 ILE A O 1
ATOM 2075 N N . ILE A 1 265 ? 19.281 3.731 -0.501 1.00 95.62 265 ILE A N 1
ATOM 2076 C CA . ILE A 1 265 ? 19.918 2.558 0.122 1.00 95.62 265 ILE A CA 1
ATOM 2077 C C . ILE A 1 265 ? 19.114 2.070 1.336 1.00 95.62 265 ILE A C 1
ATOM 2079 O O . ILE A 1 265 ? 18.948 0.863 1.536 1.00 95.62 265 ILE A O 1
ATOM 2083 N N . TRP A 1 266 ? 18.617 2.989 2.166 1.00 96.62 266 TRP A N 1
ATOM 2084 C CA . TRP A 1 266 ? 17.816 2.650 3.340 1.00 96.62 266 TRP A CA 1
ATOM 2085 C C . TRP A 1 266 ? 16.449 2.083 2.946 1.00 96.62 266 TRP A C 1
ATOM 2087 O O . TRP A 1 266 ? 16.048 1.033 3.456 1.00 96.62 266 TRP A O 1
ATOM 2097 N N . ALA A 1 267 ? 15.759 2.736 2.004 1.00 97.38 267 AL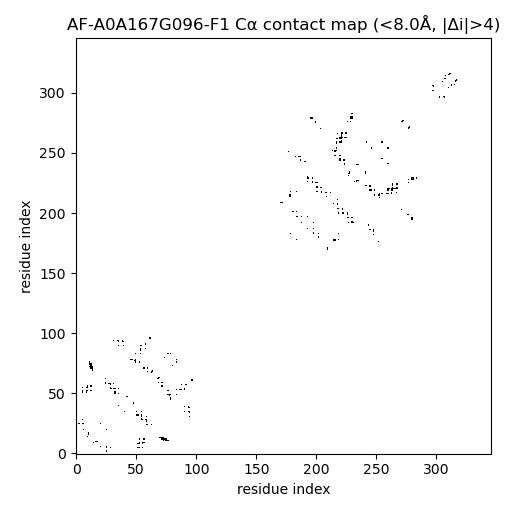A A N 1
ATOM 2098 C CA . ALA A 1 267 ? 14.480 2.278 1.478 1.00 97.38 267 ALA A CA 1
ATOM 2099 C C . ALA A 1 267 ? 14.613 0.908 0.808 1.00 97.38 267 ALA A C 1
ATOM 2101 O O . ALA A 1 267 ? 13.749 0.063 1.017 1.00 97.38 267 ALA A O 1
ATOM 2102 N N . ASP A 1 268 ? 15.696 0.636 0.077 1.00 96.12 268 ASP A N 1
ATOM 2103 C CA . ASP A 1 268 ? 15.891 -0.676 -0.537 1.00 96.12 268 ASP A CA 1
ATOM 2104 C C . ASP A 1 268 ? 16.020 -1.780 0.517 1.00 96.12 268 ASP A C 1
ATOM 2106 O O . ASP A 1 268 ? 15.266 -2.755 0.490 1.00 96.12 268 ASP A O 1
ATOM 2110 N N . LYS A 1 269 ? 16.878 -1.574 1.525 1.00 96.38 269 LYS A N 1
ATOM 2111 C CA . LYS A 1 269 ? 17.079 -2.525 2.632 1.00 96.38 269 LYS A CA 1
ATOM 2112 C C . LYS A 1 269 ? 15.785 -2.857 3.379 1.00 96.38 269 LYS A C 1
ATOM 2114 O O . LYS A 1 269 ? 15.550 -4.023 3.684 1.00 96.38 269 LYS A O 1
ATOM 2119 N N . ILE A 1 270 ? 14.934 -1.871 3.680 1.00 96.19 270 ILE A N 1
ATOM 2120 C CA . ILE A 1 270 ? 13.701 -2.121 4.453 1.00 96.19 270 ILE A CA 1
ATOM 2121 C C . ILE A 1 270 ? 12.557 -2.737 3.632 1.00 96.19 270 ILE A C 1
ATOM 2123 O O . ILE A 1 270 ? 11.611 -3.274 4.227 1.00 96.19 270 ILE A O 1
ATOM 2127 N N . VAL A 1 271 ? 12.615 -2.670 2.293 1.00 95.75 271 VAL A N 1
ATOM 2128 C CA . VAL A 1 271 ? 11.560 -3.209 1.417 1.00 95.75 271 VAL A CA 1
ATOM 2129 C C . VAL A 1 271 ? 11.956 -4.456 0.615 1.00 95.75 271 VAL A C 1
ATOM 2131 O O . VAL A 1 271 ? 11.057 -5.155 0.154 1.00 95.75 271 VAL A O 1
ATOM 2134 N N . ALA A 1 272 ? 13.247 -4.790 0.497 1.00 92.12 272 ALA A N 1
ATOM 2135 C CA . ALA A 1 272 ? 13.744 -5.929 -0.287 1.00 92.12 272 ALA A CA 1
ATOM 2136 C C . ALA A 1 272 ? 13.062 -7.272 0.055 1.00 92.12 272 ALA A C 1
ATOM 2138 O O . ALA A 1 272 ? 12.612 -7.989 -0.841 1.00 92.12 272 ALA A O 1
ATOM 2139 N N . ASP A 1 273 ? 12.908 -7.579 1.347 1.00 91.56 273 ASP A N 1
ATOM 2140 C CA . ASP A 1 273 ? 12.291 -8.829 1.822 1.00 91.56 273 ASP A CA 1
ATOM 2141 C C . ASP A 1 273 ? 10.753 -8.833 1.765 1.00 91.56 273 ASP A C 1
ATOM 2143 O O . ASP A 1 273 ? 10.102 -9.823 2.112 1.00 91.56 273 ASP A O 1
ATOM 2147 N N . GLN A 1 274 ? 10.127 -7.727 1.361 1.00 95.25 274 GLN A N 1
ATOM 2148 C CA . GLN A 1 274 ? 8.678 -7.591 1.428 1.00 95.25 274 GLN A CA 1
ATOM 2149 C C . GLN A 1 274 ? 7.991 -8.249 0.227 1.00 95.25 274 GLN A C 1
ATOM 2151 O O . GLN A 1 274 ? 8.295 -7.952 -0.929 1.00 95.25 274 GLN A O 1
ATOM 2156 N N . SER A 1 275 ? 6.987 -9.093 0.490 1.00 92.69 275 SER A N 1
ATOM 2157 C CA . SER A 1 275 ? 6.209 -9.767 -0.562 1.00 92.69 275 SER A CA 1
ATOM 2158 C C . SER A 1 275 ? 5.608 -8.783 -1.568 1.00 92.69 275 SER A C 1
ATOM 2160 O O . SER A 1 275 ? 5.787 -8.965 -2.765 1.00 92.69 275 SER A O 1
ATOM 2162 N N . TRP A 1 276 ? 5.022 -7.678 -1.094 1.00 92.56 276 TRP A N 1
ATOM 2163 C CA . TRP A 1 276 ? 4.395 -6.670 -1.954 1.00 92.56 276 TRP A CA 1
ATOM 2164 C C . TRP A 1 276 ? 5.367 -6.011 -2.953 1.00 92.56 276 TRP A C 1
ATOM 2166 O O . TRP A 1 276 ? 4.943 -5.653 -4.045 1.00 92.56 276 TRP A O 1
ATOM 2176 N N . ILE A 1 277 ? 6.670 -5.913 -2.651 1.00 92.75 277 ILE A N 1
ATOM 2177 C CA . ILE A 1 277 ? 7.702 -5.473 -3.614 1.00 92.75 277 ILE A CA 1
ATOM 2178 C C . ILE A 1 277 ? 8.020 -6.562 -4.640 1.00 92.75 277 ILE A C 1
ATOM 2180 O O . ILE A 1 277 ? 8.183 -6.299 -5.839 1.00 92.75 277 ILE A O 1
ATOM 2184 N N . ARG A 1 278 ? 8.114 -7.810 -4.175 1.00 88.94 278 ARG A N 1
ATOM 2185 C CA . ARG A 1 278 ? 8.363 -8.965 -5.042 1.00 88.94 278 ARG A CA 1
ATOM 2186 C C . ARG A 1 278 ? 7.218 -9.152 -6.036 1.00 88.94 278 ARG A C 1
ATOM 2188 O O . ARG A 1 278 ? 7.488 -9.423 -7.202 1.00 88.94 278 ARG A O 1
ATOM 2195 N N . ASP A 1 279 ? 5.979 -8.922 -5.614 1.00 86.88 279 ASP A N 1
ATOM 2196 C CA . ASP A 1 279 ? 4.782 -9.038 -6.451 1.00 86.88 279 ASP A CA 1
ATOM 2197 C C . ASP A 1 279 ? 4.737 -7.979 -7.569 1.00 86.88 279 ASP A C 1
ATOM 2199 O O . ASP A 1 279 ? 4.385 -8.315 -8.702 1.00 86.88 279 ASP A O 1
ATOM 2203 N N . ILE A 1 280 ? 5.194 -6.741 -7.311 1.00 86.56 280 ILE A N 1
ATOM 2204 C CA . ILE A 1 280 ? 5.424 -5.723 -8.361 1.00 86.56 280 ILE A CA 1
ATOM 2205 C C . ILE A 1 280 ? 6.394 -6.287 -9.403 1.00 86.56 280 ILE A C 1
ATOM 2207 O O . ILE A 1 280 ? 6.037 -6.448 -10.568 1.00 86.56 280 ILE A O 1
ATOM 2211 N N . THR A 1 281 ? 7.592 -6.679 -8.955 1.00 78.19 281 THR A N 1
ATOM 2212 C CA . THR A 1 281 ? 8.685 -7.179 -9.808 1.00 78.19 281 THR A CA 1
ATOM 2213 C C . THR A 1 281 ? 8.261 -8.400 -10.642 1.00 78.19 281 THR A C 1
ATOM 2215 O O . THR A 1 281 ? 8.638 -8.549 -11.807 1.00 78.19 281 THR A O 1
ATOM 2218 N N . VAL A 1 282 ? 7.468 -9.301 -10.054 1.00 65.94 282 VAL A N 1
ATOM 2219 C CA . VAL A 1 282 ? 6.956 -10.511 -10.716 1.00 65.94 282 VAL A CA 1
ATOM 2220 C C . VAL A 1 282 ? 5.862 -10.188 -11.732 1.00 65.94 282 VAL A C 1
ATOM 2222 O O . VAL A 1 282 ? 5.788 -10.878 -12.750 1.00 65.94 282 VAL A O 1
ATOM 2225 N N . SER A 1 283 ? 5.047 -9.156 -11.502 1.00 60.12 283 SER A N 1
ATOM 2226 C CA . SER A 1 283 ? 3.969 -8.761 -12.417 1.00 60.12 283 SER A CA 1
ATOM 2227 C C . SER A 1 283 ? 4.505 -8.269 -13.767 1.00 60.12 283 SER A C 1
ATOM 2229 O O . SER A 1 283 ? 3.953 -8.627 -14.803 1.00 60.12 283 SER A O 1
ATOM 2231 N N . ILE A 1 284 ? 5.640 -7.561 -13.787 1.00 58.41 284 ILE A N 1
ATOM 2232 C CA . ILE A 1 284 ? 6.298 -7.130 -15.040 1.00 58.41 284 ILE A CA 1
ATOM 2233 C C . ILE A 1 284 ? 6.935 -8.314 -15.776 1.00 58.41 284 ILE A C 1
ATOM 2235 O O . ILE A 1 284 ? 6.829 -8.426 -16.995 1.00 58.41 284 ILE A O 1
ATOM 2239 N N . LYS A 1 285 ? 7.502 -9.283 -15.042 1.00 54.28 285 LYS A N 1
ATOM 2240 C CA . LYS A 1 285 ? 8.024 -10.550 -15.598 1.00 54.28 285 LYS A CA 1
ATOM 2241 C C . LYS A 1 285 ? 6.927 -11.561 -16.001 1.00 54.28 285 LYS A C 1
ATOM 2243 O O . LYS A 1 285 ? 7.215 -12.756 -16.158 1.00 54.28 285 LYS A O 1
ATOM 2248 N N . ARG A 1 286 ? 5.671 -11.115 -16.148 1.00 44.50 286 ARG A N 1
ATOM 2249 C CA . ARG A 1 286 ? 4.518 -11.897 -16.626 1.00 44.50 286 ARG A CA 1
ATOM 2250 C C . ARG A 1 286 ? 3.884 -11.269 -17.877 1.00 44.50 286 ARG A C 1
ATOM 2252 O O . ARG A 1 286 ? 2.759 -10.781 -17.852 1.00 44.50 286 ARG A O 1
ATOM 2259 N N . ARG A 1 287 ? 4.571 -11.411 -19.012 1.00 41.09 287 ARG A N 1
ATOM 2260 C CA . ARG A 1 287 ? 3.953 -11.527 -20.346 1.00 41.09 287 ARG A CA 1
ATOM 2261 C C . ARG A 1 287 ? 4.608 -12.710 -21.085 1.00 41.09 287 ARG A C 1
ATOM 2263 O O . ARG A 1 287 ? 5.821 -12.847 -20.947 1.00 41.09 287 ARG A O 1
ATOM 2270 N N . PRO A 1 288 ? 3.890 -13.509 -21.899 1.00 46.47 288 PRO A N 1
ATOM 2271 C CA . PRO A 1 288 ? 2.448 -13.764 -21.932 1.00 46.47 288 PRO A CA 1
ATOM 2272 C C . PRO A 1 288 ? 2.072 -15.069 -21.181 1.00 46.47 288 PRO A C 1
ATOM 2274 O O . PRO A 1 288 ? 2.906 -15.740 -20.578 1.00 46.47 288 PRO A O 1
ATOM 2277 N N . ILE A 1 289 ? 0.788 -15.435 -21.222 1.00 49.75 289 ILE A N 1
ATOM 2278 C CA . ILE A 1 289 ? 0.149 -16.503 -20.421 1.00 49.75 289 ILE A CA 1
ATOM 2279 C C . ILE A 1 289 ? 0.691 -17.933 -20.683 1.00 49.75 289 ILE A C 1
ATOM 2281 O O . ILE A 1 289 ? 0.564 -18.803 -19.817 1.00 49.75 289 ILE A O 1
ATOM 2285 N N . GLY A 1 290 ? 1.358 -18.176 -21.818 1.00 48.19 290 GLY A N 1
ATOM 2286 C CA . GLY A 1 290 ? 1.854 -19.507 -22.211 1.00 48.19 290 GLY A CA 1
ATOM 2287 C C . GLY A 1 290 ? 2.956 -20.106 -21.320 1.00 48.19 290 GLY A C 1
ATOM 2288 O O . GLY A 1 290 ? 3.123 -21.322 -21.284 1.00 48.19 290 GLY A O 1
ATOM 2289 N N . ASP A 1 291 ? 3.684 -19.286 -20.559 1.00 45.88 291 ASP A N 1
ATOM 2290 C CA . ASP A 1 291 ? 4.909 -19.726 -19.869 1.00 45.88 291 ASP A CA 1
ATOM 2291 C C . ASP A 1 291 ? 4.677 -20.292 -18.451 1.00 45.88 291 ASP A C 1
ATOM 2293 O O . ASP A 1 291 ? 5.594 -20.804 -17.800 1.00 45.88 291 ASP A O 1
ATOM 2297 N N . SER A 1 292 ? 3.434 -20.246 -17.956 1.00 48.16 292 SER A N 1
ATOM 2298 C CA . SER A 1 292 ? 3.071 -20.759 -16.622 1.00 48.16 292 SER A CA 1
ATOM 2299 C C . SER A 1 292 ? 3.253 -22.279 -16.483 1.00 48.16 292 SER A C 1
ATOM 2301 O O . SER A 1 292 ? 3.563 -22.764 -15.393 1.00 48.16 292 SER A O 1
ATOM 2303 N N . LEU A 1 293 ? 3.156 -23.023 -17.591 1.00 53.28 293 LEU A N 1
ATOM 2304 C CA . LEU A 1 293 ? 3.440 -24.460 -17.651 1.00 53.28 293 LEU A CA 1
ATOM 2305 C C . LEU A 1 293 ? 4.942 -24.779 -17.538 1.00 53.28 293 LEU A C 1
ATOM 2307 O O . LEU A 1 293 ? 5.294 -25.820 -16.988 1.00 53.28 293 LEU A O 1
ATOM 2311 N N . ARG A 1 294 ? 5.842 -23.883 -17.976 1.00 51.66 294 ARG A N 1
ATOM 2312 C CA . ARG A 1 294 ? 7.299 -24.132 -17.955 1.00 51.66 294 ARG A CA 1
ATOM 2313 C C . ARG A 1 294 ? 7.936 -23.982 -16.568 1.00 51.66 294 ARG A C 1
ATOM 2315 O O . ARG A 1 294 ? 8.957 -24.610 -16.298 1.00 51.66 294 ARG A O 1
ATOM 2322 N N . ARG A 1 295 ? 7.343 -23.198 -15.657 1.00 52.53 295 ARG A N 1
ATOM 2323 C CA . ARG A 1 295 ? 7.933 -22.911 -14.327 1.00 52.53 295 ARG A CA 1
ATOM 2324 C C . ARG A 1 295 ? 7.724 -24.002 -13.266 1.00 52.53 295 ARG A C 1
ATOM 2326 O O . ARG A 1 295 ? 8.267 -23.877 -12.175 1.00 52.53 295 ARG A O 1
ATOM 2333 N N . LYS A 1 296 ? 7.006 -25.095 -13.562 1.00 54.50 296 LYS A N 1
ATOM 2334 C CA . LYS A 1 296 ? 6.817 -26.213 -12.609 1.00 54.50 296 LYS A CA 1
ATOM 2335 C C . LYS A 1 296 ? 8.078 -27.060 -12.347 1.00 54.50 296 LYS A C 1
ATOM 2337 O O . LYS A 1 296 ? 8.046 -27.900 -11.456 1.00 54.50 296 LYS A O 1
ATOM 2342 N N . HIS A 1 297 ? 9.181 -26.834 -13.070 1.00 53.31 297 HIS A N 1
ATOM 2343 C CA . HIS A 1 297 ? 10.408 -27.642 -12.968 1.00 53.31 297 HIS A CA 1
ATOM 2344 C C . HIS A 1 297 ? 11.639 -26.916 -12.387 1.00 53.31 297 HIS A C 1
ATOM 2346 O O . HIS A 1 297 ? 12.718 -27.502 -12.337 1.00 53.31 297 HIS A O 1
ATOM 2352 N N . SER A 1 298 ? 11.536 -25.663 -11.929 1.00 56.28 298 SER A N 1
ATOM 2353 C CA . SER A 1 298 ? 12.703 -24.938 -11.401 1.00 56.28 298 SER A CA 1
ATOM 2354 C C . SER A 1 298 ? 12.865 -25.066 -9.880 1.00 56.28 298 SER A C 1
ATOM 2356 O O . SER A 1 298 ? 12.109 -24.468 -9.117 1.00 56.28 298 SER A O 1
ATOM 2358 N N . SER A 1 299 ? 13.934 -25.767 -9.481 1.00 56.34 299 SER A N 1
ATOM 2359 C CA . SER A 1 299 ? 14.692 -25.566 -8.231 1.00 56.34 299 SER A CA 1
ATOM 2360 C C . SER A 1 299 ? 13.932 -25.660 -6.896 1.00 56.34 299 SER A C 1
ATOM 2362 O O . SER A 1 299 ? 13.897 -24.706 -6.120 1.00 56.34 299 SER A O 1
ATOM 2364 N N . GLY A 1 300 ? 13.429 -26.855 -6.581 1.00 59.25 300 GLY A N 1
ATOM 2365 C CA . GLY A 1 300 ? 13.401 -27.345 -5.198 1.00 59.25 300 GLY A CA 1
ATOM 2366 C C . GLY A 1 300 ? 14.664 -28.165 -4.896 1.00 59.25 300 GLY A C 1
ATOM 2367 O O . GLY A 1 300 ? 15.215 -28.798 -5.801 1.00 59.25 300 GLY A O 1
ATOM 2368 N N . ILE A 1 301 ? 15.111 -28.178 -3.635 1.00 50.31 301 ILE A N 1
ATOM 2369 C CA . ILE A 1 301 ? 16.126 -29.131 -3.153 1.00 50.31 301 ILE A CA 1
ATOM 2370 C C . ILE A 1 301 ? 15.576 -30.545 -3.390 1.00 50.31 301 ILE A C 1
ATOM 2372 O O . ILE A 1 301 ? 14.536 -30.898 -2.842 1.00 50.31 301 ILE A O 1
ATOM 2376 N N . GLY A 1 302 ? 16.241 -31.310 -4.260 1.00 63.75 302 GLY A N 1
ATOM 2377 C CA . GLY A 1 302 ? 15.789 -32.630 -4.723 1.00 63.75 302 GLY A CA 1
ATOM 2378 C C . GLY A 1 302 ? 15.607 -32.768 -6.240 1.00 63.75 302 GLY A C 1
ATOM 2379 O O . GLY A 1 302 ? 15.490 -33.890 -6.723 1.00 63.75 302 GLY A O 1
ATOM 2380 N N . ASN A 1 303 ? 15.627 -31.680 -7.023 1.00 64.00 303 ASN A N 1
ATOM 2381 C CA . ASN A 1 303 ? 15.511 -31.796 -8.481 1.00 64.00 303 ASN A CA 1
ATOM 2382 C C . ASN A 1 303 ? 16.880 -32.083 -9.139 1.00 64.00 303 ASN A C 1
ATOM 2384 O O . ASN A 1 303 ? 17.628 -31.157 -9.450 1.00 64.00 303 ASN A O 1
ATOM 2388 N N . MET A 1 304 ? 17.217 -33.366 -9.334 1.00 69.38 304 MET A N 1
ATOM 2389 C CA . MET A 1 304 ? 18.514 -33.803 -9.892 1.00 69.38 304 MET A CA 1
ATOM 2390 C C . MET A 1 304 ? 18.723 -33.446 -11.373 1.00 69.38 304 MET A C 1
ATOM 2392 O O . MET A 1 304 ? 19.862 -33.405 -11.834 1.00 69.38 304 MET A O 1
ATOM 2396 N N . ILE A 1 305 ? 17.655 -33.165 -12.127 1.00 65.56 305 ILE A N 1
ATOM 2397 C CA . ILE A 1 305 ? 17.756 -32.734 -13.526 1.00 65.56 305 ILE A CA 1
ATOM 2398 C C . ILE A 1 305 ? 17.725 -31.206 -13.566 1.00 65.56 305 ILE A C 1
ATOM 2400 O O . ILE A 1 305 ? 16.674 -30.577 -13.428 1.00 65.56 305 ILE A O 1
ATOM 2404 N N . THR A 1 306 ? 18.892 -30.594 -13.765 1.00 65.31 306 THR A N 1
ATOM 2405 C CA . THR A 1 306 ? 18.985 -29.144 -13.975 1.00 65.31 306 THR A CA 1
ATOM 2406 C C . THR A 1 306 ? 18.383 -28.756 -15.328 1.00 65.31 306 THR A C 1
ATOM 2408 O O . THR A 1 306 ? 18.445 -29.513 -16.297 1.00 65.31 306 THR A O 1
ATOM 2411 N N . PHE A 1 307 ? 17.823 -27.545 -15.428 1.00 64.62 307 PHE A N 1
ATOM 2412 C CA . PHE A 1 307 ? 17.164 -27.068 -16.654 1.00 64.62 307 PHE A CA 1
ATOM 2413 C C . PHE A 1 307 ? 18.081 -27.115 -17.893 1.00 64.62 307 PHE A C 1
ATOM 2415 O O . PHE A 1 307 ? 17.615 -27.387 -18.992 1.00 64.62 307 PHE A O 1
ATOM 2422 N N . GLY A 1 308 ? 19.396 -26.930 -17.725 1.00 67.81 308 GLY A N 1
ATOM 2423 C CA . GLY A 1 308 ? 20.375 -27.043 -18.816 1.00 67.81 308 GLY A CA 1
ATOM 2424 C C . GLY A 1 308 ? 20.559 -28.459 -19.387 1.00 67.81 308 GLY A C 1
ATOM 2425 O O . GLY A 1 308 ? 21.115 -28.601 -20.474 1.00 67.81 308 GLY A O 1
ATOM 2426 N N . PHE A 1 309 ? 20.088 -29.496 -18.687 1.00 70.69 309 PHE A N 1
ATOM 2427 C CA . PHE A 1 309 ? 20.121 -30.889 -19.140 1.00 70.69 309 PHE A CA 1
ATOM 2428 C C . PHE A 1 309 ? 18.791 -31.380 -19.726 1.00 70.69 309 PHE A C 1
ATOM 2430 O O . PHE A 1 309 ? 18.751 -32.484 -20.267 1.00 70.69 309 PHE A O 1
ATOM 2437 N N . THR A 1 310 ? 17.710 -30.590 -19.686 1.00 74.19 310 THR A N 1
ATOM 2438 C CA . THR A 1 310 ? 16.450 -31.004 -20.319 1.00 74.19 310 THR A CA 1
ATOM 2439 C C . THR A 1 310 ? 16.533 -30.891 -21.844 1.00 74.19 310 THR A C 1
ATOM 2441 O O . THR A 1 310 ? 17.097 -29.939 -22.394 1.00 74.19 310 THR A O 1
ATOM 2444 N N . PHE A 1 311 ? 15.903 -31.835 -22.549 1.00 76.62 311 PHE A N 1
ATOM 2445 C CA . PHE A 1 311 ? 15.741 -31.794 -24.011 1.00 76.62 311 PHE A CA 1
ATOM 2446 C C . PHE A 1 311 ? 14.982 -30.544 -24.494 1.00 76.62 311 PHE A C 1
ATOM 2448 O O . PHE A 1 311 ? 15.143 -30.116 -25.630 1.00 76.62 311 PHE A O 1
ATOM 2455 N N . THR A 1 312 ? 14.195 -29.926 -23.610 1.00 75.81 312 THR A N 1
ATOM 2456 C CA . THR A 1 312 ? 13.437 -28.687 -23.841 1.00 75.81 312 THR A CA 1
ATOM 2457 C C . THR A 1 312 ? 14.242 -27.398 -23.636 1.00 75.81 312 THR A C 1
ATOM 2459 O O . THR A 1 312 ? 13.678 -26.308 -23.757 1.00 75.81 312 THR A O 1
ATOM 2462 N N . SER A 1 313 ? 15.533 -27.487 -23.303 1.00 79.06 313 SER A N 1
ATOM 2463 C CA . SER A 1 313 ? 16.406 -26.316 -23.183 1.00 79.06 313 SER A CA 1
ATOM 2464 C C . SER A 1 313 ? 16.755 -25.741 -24.561 1.00 79.06 313 SER A C 1
ATOM 2466 O O . SER A 1 313 ? 17.064 -26.485 -25.491 1.00 79.06 313 SER A O 1
ATOM 2468 N N . ASN A 1 314 ? 16.764 -24.409 -24.695 1.00 80.06 314 ASN A N 1
ATOM 2469 C CA . ASN A 1 314 ? 17.020 -23.738 -25.981 1.00 80.06 314 ASN A CA 1
ATOM 2470 C C . ASN A 1 314 ? 18.340 -24.188 -26.636 1.00 80.06 314 ASN A C 1
ATOM 2472 O O . ASN A 1 314 ? 18.384 -24.364 -27.848 1.00 80.06 314 ASN A O 1
ATOM 2476 N N . ARG A 1 315 ? 19.382 -24.461 -25.836 1.00 79.38 315 ARG A N 1
ATOM 2477 C CA . ARG A 1 315 ? 20.665 -24.993 -26.322 1.00 79.38 315 ARG A CA 1
ATOM 2478 C C . ARG A 1 315 ? 20.524 -26.388 -26.944 1.00 79.38 315 ARG A C 1
ATOM 2480 O O . ARG A 1 315 ? 21.099 -26.637 -27.995 1.00 79.38 315 ARG A O 1
ATOM 2487 N N . ARG A 1 316 ? 19.765 -27.302 -26.323 1.00 82.81 316 ARG A N 1
ATOM 2488 C CA . ARG A 1 316 ? 19.519 -28.644 -26.884 1.00 82.81 316 ARG A CA 1
ATOM 2489 C C . ARG A 1 316 ? 18.649 -28.585 -28.137 1.00 82.81 316 ARG A C 1
ATOM 2491 O O . ARG A 1 316 ? 18.912 -29.339 -29.066 1.00 82.81 316 ARG A O 1
ATOM 2498 N N . ILE A 1 317 ? 17.679 -27.670 -28.181 1.00 87.75 317 ILE A N 1
ATOM 2499 C CA . ILE A 1 317 ? 16.843 -27.426 -29.365 1.00 87.75 317 ILE A CA 1
ATOM 2500 C C . ILE A 1 317 ? 17.698 -26.906 -30.534 1.00 87.75 317 ILE A C 1
ATOM 2502 O O . ILE A 1 317 ? 17.591 -27.438 -31.632 1.00 87.75 317 ILE A O 1
ATOM 2506 N N . GLN A 1 318 ? 18.598 -25.943 -30.298 1.00 91.75 318 GLN A N 1
ATOM 2507 C CA . GLN A 1 318 ? 19.539 -25.459 -31.320 1.00 91.75 318 GLN A CA 1
ATOM 2508 C C . GLN A 1 318 ? 20.443 -26.581 -31.846 1.00 91.75 318 GLN A C 1
ATOM 2510 O O . GLN A 1 318 ? 20.452 -26.825 -33.047 1.00 91.75 318 GLN A O 1
ATOM 2515 N N . MET A 1 319 ? 21.100 -27.339 -30.958 1.00 91.62 319 MET A N 1
ATOM 2516 C CA . MET A 1 319 ? 21.936 -28.481 -31.365 1.00 91.62 319 MET A CA 1
ATOM 2517 C C . MET A 1 319 ? 21.153 -29.546 -32.153 1.00 91.62 319 MET A C 1
ATOM 2519 O O . MET A 1 319 ? 21.713 -30.201 -33.030 1.00 91.62 319 MET A O 1
ATOM 2523 N N . PHE A 1 320 ? 19.865 -29.741 -31.849 1.00 95.00 320 PHE A N 1
ATOM 2524 C CA . PHE A 1 320 ? 19.001 -30.657 -32.593 1.00 95.00 320 PHE A CA 1
ATOM 2525 C C . PHE A 1 320 ? 18.674 -30.134 -33.998 1.00 95.00 320 PHE A C 1
ATOM 2527 O O . PHE A 1 320 ? 18.776 -30.897 -34.955 1.00 95.00 320 PHE A O 1
ATOM 2534 N N . GLU A 1 321 ? 18.321 -28.855 -34.146 1.00 96.19 321 GLU A N 1
ATOM 2535 C CA . GLU A 1 321 ? 18.043 -28.250 -35.457 1.00 96.19 321 GLU A CA 1
ATOM 2536 C C . GLU A 1 321 ? 19.312 -28.139 -36.327 1.00 96.19 321 GLU A C 1
ATOM 2538 O O . GLU A 1 321 ? 19.251 -28.393 -37.530 1.00 96.19 321 GLU A O 1
ATOM 2543 N N . GLU A 1 322 ? 20.481 -27.871 -35.735 1.00 96.62 322 GLU A N 1
ATOM 2544 C CA . GLU A 1 322 ? 21.792 -27.942 -36.405 1.00 96.62 322 GLU A CA 1
ATOM 2545 C C . GLU A 1 322 ? 22.083 -29.359 -36.926 1.00 96.62 322 GLU A C 1
ATOM 2547 O O . GLU A 1 322 ? 22.388 -29.550 -38.107 1.00 96.62 322 GLU A O 1
ATOM 2552 N N . TRP A 1 323 ? 21.934 -30.374 -36.065 1.00 97.25 323 TRP A N 1
ATOM 2553 C CA . TRP A 1 323 ? 22.120 -31.780 -36.432 1.00 97.25 323 TRP A CA 1
ATOM 2554 C C . TRP A 1 323 ? 21.148 -32.216 -37.537 1.00 97.25 323 TRP A C 1
ATOM 2556 O O . TRP A 1 323 ? 21.567 -32.776 -38.550 1.00 97.25 323 TRP A O 1
ATOM 2566 N N . LYS A 1 324 ? 19.861 -31.896 -37.387 1.00 97.31 324 LYS A N 1
ATOM 2567 C CA . LYS A 1 324 ? 18.801 -32.167 -38.366 1.00 97.31 324 LYS A CA 1
ATOM 2568 C C . LYS A 1 324 ? 19.105 -31.517 -39.717 1.00 97.31 324 LYS A C 1
ATOM 2570 O O . LYS A 1 324 ? 18.981 -32.180 -40.743 1.00 97.31 324 LYS A O 1
ATOM 2575 N N . SER A 1 325 ? 19.571 -30.268 -39.725 1.00 97.12 325 SER A N 1
ATOM 2576 C CA . SER A 1 325 ? 19.979 -29.562 -40.949 1.00 97.12 325 SER A CA 1
ATOM 2577 C C . SER A 1 325 ? 21.172 -30.242 -41.634 1.00 97.12 325 SER A C 1
ATOM 2579 O O . SER A 1 325 ? 21.166 -30.422 -42.851 1.00 97.12 325 SER A O 1
ATOM 2581 N N . SER A 1 326 ? 22.162 -30.698 -40.857 1.00 97.12 326 SER A N 1
ATOM 2582 C CA . SER A 1 326 ? 23.310 -31.466 -41.364 1.00 97.12 326 SER A CA 1
ATOM 2583 C C . SER A 1 326 ? 22.888 -32.797 -42.003 1.00 97.12 326 SER A C 1
ATOM 2585 O O . SER A 1 326 ? 23.359 -33.140 -43.088 1.00 97.12 326 SER A O 1
ATOM 2587 N N . ILE A 1 327 ? 21.958 -33.529 -41.378 1.00 97.44 327 ILE A N 1
ATOM 2588 C CA . ILE A 1 327 ? 21.412 -34.781 -41.923 1.00 97.44 327 ILE A CA 1
ATOM 2589 C C . ILE A 1 327 ? 20.614 -34.533 -43.209 1.00 97.44 327 ILE A C 1
ATOM 2591 O O . ILE A 1 327 ? 20.828 -35.237 -44.194 1.00 97.44 327 ILE A O 1
ATOM 2595 N N . MET A 1 328 ? 19.746 -33.516 -43.239 1.00 96.38 328 MET A N 1
ATOM 2596 C CA . MET A 1 328 ? 18.964 -33.175 -44.436 1.00 96.38 328 MET A CA 1
ATOM 2597 C C . MET A 1 328 ? 19.863 -32.832 -45.631 1.00 96.38 328 MET A C 1
ATOM 2599 O O . MET A 1 328 ? 19.626 -33.344 -46.723 1.00 96.38 328 MET A O 1
ATOM 2603 N N . LYS A 1 329 ? 20.941 -32.062 -45.417 1.00 96.38 329 LYS A N 1
ATOM 2604 C CA . LYS A 1 329 ? 21.922 -31.741 -46.468 1.00 96.38 329 LYS A CA 1
ATOM 2605 C C . LYS A 1 329 ? 22.595 -32.993 -47.040 1.00 96.38 329 LYS A C 1
ATOM 2607 O O . LYS A 1 329 ? 22.674 -33.134 -48.254 1.00 96.38 329 LYS A O 1
ATOM 2612 N N . LYS A 1 330 ? 23.014 -33.935 -46.185 1.00 95.12 330 LYS A N 1
ATOM 2613 C CA . LYS A 1 330 ? 23.614 -35.209 -46.629 1.00 95.12 330 LYS A CA 1
ATOM 2614 C C . LYS A 1 330 ? 22.644 -36.065 -47.445 1.00 95.12 330 LYS A C 1
ATOM 2616 O O . LYS A 1 330 ? 23.056 -36.696 -48.412 1.00 95.12 330 LYS A O 1
ATOM 2621 N N . ILE A 1 331 ? 21.361 -36.083 -47.072 1.00 95.12 331 ILE A N 1
ATOM 2622 C CA . ILE A 1 331 ? 20.313 -36.785 -47.830 1.00 95.12 331 ILE A CA 1
ATOM 2623 C C . ILE A 1 331 ? 20.109 -36.135 -49.205 1.00 95.12 331 ILE A C 1
ATOM 2625 O O . ILE A 1 331 ? 19.896 -36.843 -50.183 1.00 95.12 331 ILE A O 1
ATOM 2629 N N . GLU A 1 332 ? 20.173 -34.807 -49.295 1.00 94.50 332 GLU A N 1
ATOM 2630 C CA . GLU A 1 332 ? 20.060 -34.078 -50.562 1.00 94.50 332 GLU A CA 1
ATOM 2631 C C . GLU A 1 332 ? 21.284 -34.290 -51.468 1.00 94.50 332 GLU A C 1
ATOM 2633 O O . GLU A 1 332 ? 21.124 -34.510 -52.667 1.00 94.50 332 GLU A O 1
ATOM 2638 N N . GLU A 1 333 ? 22.491 -34.322 -50.896 1.00 92.12 333 GLU A N 1
ATOM 2639 C CA . GLU A 1 333 ? 23.731 -34.665 -51.605 1.00 92.12 333 GLU A CA 1
ATOM 2640 C C . GLU A 1 333 ? 23.672 -36.087 -52.194 1.00 92.12 333 GLU A C 1
ATOM 2642 O O . GLU A 1 333 ? 23.951 -36.254 -53.375 1.00 92.12 333 GLU A O 1
ATOM 2647 N N . HIS A 1 334 ? 23.214 -37.086 -51.428 1.00 88.81 334 HIS A N 1
ATOM 2648 C CA . HIS A 1 334 ? 23.015 -38.469 -51.907 1.00 88.81 334 HIS A CA 1
ATOM 2649 C C . HIS A 1 334 ? 21.814 -38.662 -52.851 1.00 88.81 334 HIS A C 1
ATOM 2651 O O . HIS A 1 334 ? 21.674 -39.721 -53.457 1.00 88.81 334 HIS A O 1
ATOM 2657 N N . LYS A 1 335 ? 20.912 -37.678 -52.955 1.00 87.44 335 LYS A N 1
ATOM 2658 C CA . LYS A 1 335 ? 19.774 -37.706 -53.887 1.00 87.44 335 LYS A CA 1
ATOM 2659 C C . LYS A 1 335 ? 20.085 -37.094 -55.245 1.00 87.44 335 LYS A C 1
ATOM 2661 O O . LYS A 1 335 ? 19.257 -37.223 -56.146 1.00 87.44 335 LYS A O 1
ATOM 2666 N N . ARG A 1 336 ? 21.231 -36.428 -55.409 1.00 79.12 336 ARG A N 1
ATOM 2667 C CA . ARG A 1 336 ? 21.715 -36.070 -56.742 1.00 79.12 336 ARG A CA 1
ATOM 2668 C C . ARG A 1 336 ? 22.136 -37.374 -57.422 1.00 79.12 336 ARG A C 1
ATOM 2670 O O . ARG A 1 336 ? 23.055 -38.008 -56.915 1.00 79.12 336 ARG A O 1
ATOM 2677 N N . PRO A 1 337 ? 21.465 -37.811 -58.503 1.00 69.31 337 PRO A N 1
ATOM 2678 C CA . PRO A 1 337 ? 21.956 -38.952 -59.258 1.00 69.31 337 PRO A CA 1
ATOM 2679 C C . PRO A 1 337 ? 23.326 -38.592 -59.837 1.00 69.31 337 PRO A C 1
ATOM 2681 O O . PRO A 1 337 ? 23.541 -37.435 -60.210 1.00 69.31 337 PRO A O 1
ATOM 2684 N N . ASP A 1 338 ? 24.222 -39.573 -59.942 1.00 64.81 338 ASP A N 1
ATOM 2685 C CA . ASP A 1 338 ? 25.525 -39.423 -60.595 1.00 64.81 338 ASP A CA 1
ATOM 2686 C C . ASP A 1 338 ? 25.336 -39.209 -62.106 1.00 64.81 338 ASP A C 1
ATOM 2688 O O . ASP A 1 338 ? 25.504 -40.101 -62.934 1.00 64.81 338 ASP A O 1
ATOM 2692 N N . SER A 1 339 ? 24.949 -37.993 -62.489 1.00 59.19 339 SER A N 1
ATOM 2693 C CA . SER A 1 339 ? 24.691 -37.583 -63.871 1.00 59.19 339 SER A CA 1
ATOM 2694 C C . SER A 1 339 ? 25.990 -37.303 -64.642 1.00 59.19 339 SER A C 1
ATOM 2696 O O . SER A 1 339 ? 26.081 -36.317 -65.373 1.00 59.19 339 SER A O 1
ATOM 2698 N N . SER A 1 340 ? 27.010 -38.139 -64.433 1.00 59.34 340 SER A N 1
ATOM 2699 C CA . SER A 1 340 ? 28.339 -38.047 -65.050 1.00 59.34 340 SER A CA 1
ATOM 2700 C C . SER A 1 340 ? 28.869 -39.381 -65.597 1.00 59.34 340 SER A C 1
ATOM 2702 O O . SER A 1 340 ? 30.054 -39.480 -65.894 1.00 59.34 340 SER A O 1
ATOM 2704 N N . GLU A 1 341 ? 28.004 -40.379 -65.802 1.00 59.16 341 GLU A N 1
ATOM 2705 C CA . GLU A 1 341 ? 28.287 -41.557 -66.635 1.00 59.16 341 GLU A CA 1
ATOM 2706 C C . GLU A 1 341 ? 27.224 -41.703 -67.735 1.00 59.16 341 GLU A C 1
ATOM 2708 O O . GLU A 1 341 ? 26.205 -42.341 -67.522 1.00 59.16 341 GLU A O 1
ATOM 2713 N N . THR A 1 342 ? 27.458 -41.063 -68.890 1.00 59.81 342 THR A N 1
ATOM 2714 C CA . THR A 1 342 ? 27.109 -41.510 -70.267 1.00 59.81 342 THR A CA 1
ATOM 2715 C C . THR A 1 342 ? 27.349 -40.356 -71.253 1.00 59.81 342 THR A C 1
ATOM 2717 O O . THR A 1 342 ? 26.411 -39.731 -71.745 1.00 59.81 342 THR A O 1
ATOM 2720 N N . ALA A 1 343 ? 28.616 -40.041 -71.533 1.00 59.06 343 ALA A N 1
ATOM 2721 C CA . ALA A 1 343 ? 28.997 -39.089 -72.583 1.00 59.06 343 ALA A CA 1
ATOM 2722 C C . ALA A 1 343 ? 30.375 -39.429 -73.180 1.00 59.06 343 ALA A C 1
ATOM 2724 O O . ALA A 1 343 ? 31.264 -38.586 -73.226 1.00 59.06 343 ALA A O 1
ATOM 2725 N N . ASN A 1 344 ? 30.563 -40.691 -73.582 1.00 60.00 344 ASN A N 1
ATOM 2726 C CA . ASN A 1 344 ? 31.700 -41.131 -74.395 1.00 60.00 344 ASN A CA 1
ATOM 2727 C C . ASN A 1 344 ? 31.378 -42.480 -75.062 1.00 60.00 344 ASN A C 1
ATOM 2729 O O . ASN A 1 344 ? 31.807 -43.522 -74.580 1.00 60.00 344 ASN A O 1
ATOM 2733 N N . ASP A 1 345 ? 30.573 -42.449 -76.132 1.00 58.56 345 ASP A N 1
ATOM 2734 C CA . ASP A 1 345 ? 30.712 -43.386 -77.262 1.00 58.56 345 ASP A CA 1
ATOM 2735 C C . ASP A 1 345 ? 29.840 -42.949 -78.459 1.00 58.56 345 ASP A C 1
ATOM 2737 O O . ASP A 1 345 ? 28.645 -43.270 -78.517 1.00 58.56 345 ASP A O 1
ATOM 2741 N N . LYS A 1 346 ? 30.435 -42.172 -79.381 1.00 51.00 346 LYS A N 1
ATOM 2742 C CA . LYS A 1 346 ? 30.249 -42.188 -80.855 1.00 51.00 346 LYS A CA 1
ATOM 2743 C C . LYS A 1 346 ? 30.907 -40.995 -81.546 1.00 51.00 346 LYS A C 1
ATOM 2745 O O . LYS A 1 346 ? 30.711 -39.861 -81.062 1.00 51.00 346 LYS A O 1
#

InterPro domains:
  IPR008721 ORC6, first cyclin-like domain [PF05460] (12-95)
  IPR016811 Origin recognition complex, subunit 6, fungi [PIRSF022941] (20-334)

Organism: NCBI:txid796027

Solvent-accessible surface area (backbone atoms only — not comparable to full-atom values): 22463 Å² total; per-residue (Å²): 127,66,62,66,64,50,50,56,41,43,42,50,30,40,64,87,56,59,94,68,78,59,70,64,55,57,50,46,19,52,52,43,44,58,50,38,59,73,62,55,67,86,63,53,77,81,52,50,78,39,48,63,48,48,25,40,50,55,32,48,68,72,40,27,90,80,68,69,58,75,84,71,44,72,86,71,55,90,50,58,69,75,55,46,55,53,49,48,54,49,47,53,69,60,53,68,62,91,86,70,86,69,85,81,77,79,80,74,87,77,78,88,76,83,82,86,82,86,86,89,89,85,85,88,82,90,84,86,86,89,81,87,81,82,88,76,87,81,88,85,79,91,88,81,91,87,82,91,79,90,83,92,86,91,78,94,74,94,72,81,89,72,82,76,77,75,86,73,82,74,72,80,73,88,53,95,82,48,76,50,74,64,54,56,50,52,50,35,62,76,66,68,57,53,69,70,50,48,52,48,39,54,51,50,43,74,71,46,54,86,82,45,91,57,46,48,48,51,45,48,9,34,44,52,53,43,42,52,51,63,39,58,80,56,48,81,44,49,71,58,50,51,51,54,53,49,64,74,53,49,82,78,53,80,72,47,72,70,54,49,52,51,24,33,57,51,37,37,68,77,39,67,87,36,64,75,54,50,51,47,41,49,54,70,75,62,74,70,86,81,55,68,76,69,62,82,71,71,82,58,98,84,61,86,71,51,70,88,73,39,78,86,22,70,69,48,46,50,56,48,54,53,50,50,51,53,52,53,50,53,53,54,60,71,63,55,71,82,89,81,80,88,89,85,89,134